Protein AF-A0A955WT58-F1 (afdb_monomer_lite)

pLDDT: mean 81.26, std 13.12, range [40.47, 97.0]

Secondary structure (DSSP, 8-state):
--HHHHHHHHHHHHHHHHHHHHH-PPP------PPPHHHHHHHHHHH--S-HHHHHHHHHHHHHT-GGGHHHHHHHHHHHHH-TTT--HHHHHHHHHHHHHTGGGGHHHHHHHHTTS-TTSHHHHHHHHHHHHTHHHHHHHHHHHHHH-GGGGGGHHHHHHH-SSHHHHHHHHHHTS-HHHHHHHHHHHHHHHTT-HHHHHHHHHTT--

Foldseek 3Di:
DDPVVVVVVVVVVVVVVVVVVVPDDDPPDPDPPDDPLVVLLVVLLVPQQLDPVVNVVSLVVNVVSALVCLLVLLVSLLVLQVDPPDHDVSSNVVSLVSLLVNALSSLVSLLVVQLVDDCPRPSLVSSLVSLLSSALVSLLSNLLVCLVRVSCLVCVVSSCVSHPDSLVSNLSSLLPDDPVSSVSSCVSCVVVVVVPVVSVVSVVVVPDD

Sequence (209 aa):
MDALGLLTGALLALVVALLIVRERPPPADDEPAQPARGDRLEVILAHISGDAVRDRPLLNRALALGPTVVPSVIEALTEALRDPDGAPPERVARLEELIADFGLAAVGPVCDQLSRLRPTVPLCASLSRVIRRLGQPGVQASFARAIAQPALAPFLPRLQAAARDPGAALTGALAQRPTVARRIALDTMAGLLADHPEVIDDLWLAWDP

Structure (mmCIF, N/CA/C/O backbone):
data_AF-A0A955WT58-F1
#
_entry.id   AF-A0A955WT58-F1
#
loop_
_atom_site.group_PDB
_atom_site.id
_atom_site.type_symbol
_atom_site.label_atom_id
_atom_site.label_alt_id
_atom_site.label_comp_id
_atom_site.label_asym_id
_atom_site.label_entity_id
_atom_site.label_seq_id
_atom_site.pdbx_PDB_ins_code
_atom_site.Cartn_x
_atom_site.Cartn_y
_atom_site.Cartn_z
_atom_site.occupancy
_atom_site.B_iso_or_equiv
_atom_site.auth_seq_id
_atom_site.auth_comp_id
_atom_site.auth_asym_id
_atom_site.auth_atom_id
_atom_site.pdbx_PDB_model_num
ATOM 1 N N . MET A 1 1 ? 1.248 -65.216 18.528 1.00 53.75 1 MET A N 1
ATOM 2 C CA . MET A 1 1 ? 0.276 -64.109 18.676 1.00 53.75 1 MET A CA 1
ATOM 3 C C . MET A 1 1 ? 1.078 -62.851 18.484 1.00 53.75 1 MET A C 1
ATOM 5 O O . MET A 1 1 ? 1.803 -62.438 19.381 1.00 53.75 1 MET A O 1
ATOM 9 N N . ASP A 1 2 ? 1.063 -62.361 17.255 1.00 58.75 2 ASP A N 1
ATOM 10 C CA . ASP A 1 2 ? 2.160 -61.553 16.745 1.00 58.75 2 ASP A CA 1
ATOM 11 C C . ASP A 1 2 ? 1.902 -60.088 17.073 1.00 58.75 2 ASP A C 1
ATOM 13 O O . ASP A 1 2 ? 0.842 -59.544 16.758 1.00 58.75 2 ASP A O 1
ATOM 17 N N . ALA A 1 3 ? 2.872 -59.450 17.729 1.00 58.59 3 ALA A N 1
ATOM 18 C CA . ALA A 1 3 ? 2.792 -58.066 18.204 1.00 58.59 3 ALA A CA 1
ATOM 19 C C . ALA A 1 3 ? 2.417 -57.059 17.095 1.00 58.59 3 ALA A C 1
ATOM 21 O O . ALA A 1 3 ? 1.846 -56.006 17.370 1.00 58.59 3 ALA A O 1
ATOM 22 N N . LEU A 1 4 ? 2.664 -57.420 15.833 1.00 62.94 4 LEU A N 1
ATOM 23 C CA . LEU A 1 4 ? 2.274 -56.668 14.641 1.00 62.94 4 LEU A CA 1
ATOM 24 C C . LEU A 1 4 ? 0.752 -56.572 14.435 1.00 62.94 4 LEU A C 1
ATOM 26 O O . LEU A 1 4 ? 0.277 -55.537 13.969 1.00 62.94 4 LEU A O 1
ATOM 30 N N . GLY A 1 5 ? -0.017 -57.598 14.821 1.00 65.56 5 GLY A N 1
ATOM 31 C CA . GLY A 1 5 ? -1.481 -57.609 14.701 1.00 65.56 5 GLY A CA 1
ATOM 32 C C . GLY A 1 5 ? -2.182 -56.718 15.731 1.00 65.56 5 GLY A C 1
ATOM 33 O O . GLY A 1 5 ? -3.197 -56.090 15.436 1.00 65.56 5 GLY A O 1
ATOM 34 N N . LEU A 1 6 ? -1.606 -56.596 16.932 1.00 66.94 6 LEU A N 1
ATOM 35 C CA . LEU A 1 6 ? -2.117 -55.696 17.975 1.00 66.94 6 LEU A CA 1
ATOM 36 C C . LEU A 1 6 ? -1.884 -54.224 17.618 1.00 66.94 6 LEU A C 1
ATOM 38 O O . LEU A 1 6 ? -2.752 -53.383 17.847 1.00 66.94 6 LEU A O 1
ATOM 42 N N . LEU A 1 7 ? -0.736 -53.920 17.009 1.00 69.56 7 LEU A N 1
ATOM 43 C CA . LEU A 1 7 ? -0.365 -52.558 16.626 1.00 69.56 7 LEU A CA 1
ATOM 44 C C . LEU A 1 7 ? -1.229 -52.037 15.469 1.00 69.56 7 LEU A C 1
ATOM 46 O O . LEU A 1 7 ? -1.675 -50.893 15.501 1.00 69.56 7 LEU A O 1
ATOM 50 N N . THR A 1 8 ? -1.540 -52.893 14.492 1.00 71.12 8 THR A N 1
ATOM 51 C CA . THR A 1 8 ? -2.457 -52.549 13.391 1.00 71.12 8 THR A CA 1
ATOM 52 C C . THR A 1 8 ? -3.899 -52.385 13.867 1.00 71.12 8 THR A C 1
ATOM 54 O O . THR A 1 8 ? -4.565 -51.439 13.448 1.00 71.12 8 THR A O 1
ATOM 57 N N . GLY A 1 9 ? -4.366 -53.227 14.796 1.00 75.19 9 GLY A N 1
ATOM 58 C CA . GLY A 1 9 ? -5.689 -53.074 15.410 1.00 75.19 9 GLY A CA 1
ATOM 59 C C . GLY A 1 9 ? -5.843 -51.763 16.190 1.00 75.19 9 GLY A C 1
ATOM 60 O O . GLY A 1 9 ? -6.848 -51.068 16.039 1.00 75.19 9 GLY A O 1
ATOM 61 N N . ALA A 1 10 ? -4.827 -51.378 16.968 1.00 73.38 10 ALA A N 1
ATOM 62 C CA . ALA A 1 10 ? -4.835 -50.131 17.733 1.00 73.38 10 ALA A CA 1
ATOM 63 C C . ALA A 1 10 ? -4.825 -48.885 16.831 1.00 73.38 10 ALA A C 1
ATOM 65 O O . ALA A 1 10 ? -5.534 -47.916 17.104 1.00 73.38 10 ALA A O 1
ATOM 66 N N . LEU A 1 11 ? -4.067 -48.921 15.730 1.00 75.25 11 LEU A N 1
ATOM 67 C CA . LEU A 1 11 ? -4.003 -47.809 14.779 1.00 75.25 11 LEU A CA 1
ATOM 68 C C . LEU A 1 11 ? -5.326 -47.635 14.025 1.00 75.25 11 LEU A C 1
ATOM 70 O O . LEU A 1 11 ? -5.792 -46.511 13.854 1.00 75.25 11 LEU A O 1
ATOM 74 N N . LEU A 1 12 ? -5.969 -48.741 13.637 1.00 79.50 12 LEU A N 1
ATOM 75 C CA . LEU A 1 12 ? -7.281 -48.703 12.995 1.00 79.50 12 LEU A CA 1
ATOM 76 C C . LEU A 1 12 ? -8.351 -48.155 13.952 1.00 79.50 12 LEU A C 1
ATOM 78 O O . LEU A 1 12 ? -9.142 -47.300 13.561 1.00 79.50 12 LEU A O 1
ATOM 82 N N . ALA A 1 13 ? -8.336 -48.583 15.218 1.00 75.62 13 ALA A N 1
ATOM 83 C CA . ALA A 1 13 ? -9.245 -48.070 16.241 1.00 75.62 13 ALA A CA 1
ATOM 84 C C . ALA A 1 13 ? -9.053 -46.562 16.485 1.00 75.62 13 ALA A C 1
ATOM 86 O O . ALA A 1 13 ? -10.036 -45.837 16.630 1.00 75.62 13 ALA A O 1
ATOM 87 N N . LEU A 1 14 ? -7.808 -46.074 16.462 1.00 78.31 14 LEU A N 1
ATOM 88 C CA . LEU A 1 14 ? -7.496 -44.648 16.589 1.00 78.31 14 LEU A CA 1
ATOM 89 C C . LEU A 1 14 ? -8.015 -43.839 15.392 1.00 78.31 14 LEU A C 1
ATOM 91 O O . LEU A 1 14 ? -8.598 -42.773 15.577 1.00 78.31 14 LEU A O 1
ATOM 95 N N . VAL A 1 15 ? -7.839 -44.347 14.168 1.00 79.25 15 VAL A N 1
ATOM 96 C CA . VAL A 1 15 ? -8.332 -43.688 12.947 1.00 79.25 15 VAL A CA 1
ATOM 97 C C . VAL A 1 15 ? -9.859 -43.639 12.937 1.00 79.25 15 VAL A C 1
ATOM 99 O O . VAL A 1 15 ? -10.432 -42.592 12.646 1.00 79.25 15 VAL A O 1
ATOM 102 N N . VAL A 1 16 ? -10.526 -44.729 13.323 1.00 77.00 16 VAL A N 1
ATOM 103 C CA . VAL A 1 16 ? -11.991 -44.765 13.444 1.00 77.00 16 VAL A CA 1
ATOM 104 C C . VAL A 1 16 ? -12.473 -43.810 14.540 1.00 77.00 16 VAL A C 1
ATOM 106 O O . VAL A 1 16 ? -13.416 -43.058 14.313 1.00 77.00 16 VAL A O 1
ATOM 109 N N . ALA A 1 17 ? -11.795 -43.749 15.689 1.00 70.31 17 ALA A N 1
ATOM 110 C CA . ALA A 1 17 ? -12.118 -42.790 16.745 1.00 70.31 17 ALA A CA 1
ATOM 111 C C . ALA A 1 17 ? -11.955 -4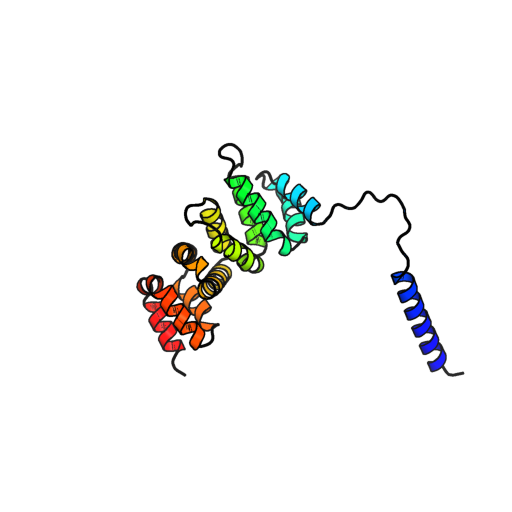1.331 16.277 1.00 70.31 17 ALA A C 1
ATOM 113 O O . ALA A 1 17 ? -12.814 -40.498 16.560 1.00 70.31 17 ALA A O 1
ATOM 114 N N . LEU A 1 18 ? -10.904 -41.021 15.511 1.00 70.06 18 LEU A N 1
ATOM 115 C CA . LEU A 1 18 ? -10.676 -39.688 14.941 1.00 70.06 18 LEU A CA 1
ATOM 116 C C . LEU A 1 18 ? -11.726 -39.309 13.889 1.00 70.06 18 LEU A C 1
ATOM 118 O O . LEU A 1 18 ? -12.123 -38.146 13.822 1.00 70.06 18 LEU A O 1
ATOM 122 N N . LEU A 1 19 ? -12.205 -40.273 13.099 1.00 69.88 19 LEU A N 1
ATOM 123 C CA . LEU A 1 19 ? -13.290 -40.051 12.139 1.00 69.88 19 LEU A CA 1
ATOM 124 C C . LEU A 1 19 ? -14.632 -39.812 12.845 1.00 69.88 19 LEU A C 1
ATOM 126 O O . LEU A 1 19 ? -15.343 -38.879 12.484 1.00 69.88 19 LEU A O 1
ATOM 130 N N . ILE A 1 20 ? -14.929 -40.559 13.913 1.00 65.69 20 ILE A N 1
ATOM 131 C CA . ILE A 1 20 ? -16.140 -40.358 14.729 1.00 65.69 20 ILE A CA 1
ATOM 132 C C . ILE A 1 20 ? -16.114 -38.998 15.447 1.00 65.69 20 ILE A C 1
ATOM 134 O O . ILE A 1 20 ? -17.142 -38.333 15.552 1.00 65.69 20 ILE A O 1
ATOM 138 N N . VAL A 1 21 ? -14.944 -38.543 15.912 1.00 62.69 21 VAL A N 1
ATOM 139 C CA . VAL A 1 21 ? -14.785 -37.194 16.487 1.00 62.69 21 VAL A CA 1
ATOM 140 C C . VAL A 1 21 ? -14.984 -36.107 15.427 1.00 62.69 21 VAL A C 1
ATOM 142 O O . VAL A 1 21 ? -15.500 -35.041 15.750 1.00 62.69 21 VAL A O 1
ATOM 145 N N . ARG A 1 22 ? -14.629 -36.369 14.163 1.00 61.94 22 ARG A N 1
ATOM 146 C CA . ARG A 1 22 ? -14.828 -35.422 13.058 1.00 61.94 22 ARG A CA 1
ATOM 147 C C . ARG A 1 22 ? -16.280 -35.284 12.605 1.00 61.94 22 ARG A C 1
ATOM 149 O O . ARG A 1 22 ? -16.637 -34.217 12.118 1.00 61.94 22 ARG A O 1
ATOM 156 N N . GLU A 1 23 ? -17.087 -36.331 12.755 1.00 50.56 23 GLU A N 1
ATOM 157 C CA . GLU A 1 23 ? -18.499 -36.327 12.347 1.00 50.56 23 GLU A CA 1
ATOM 158 C C . GLU A 1 23 ? -19.479 -36.006 13.476 1.00 50.56 23 GLU A C 1
ATOM 160 O O . GLU A 1 23 ? -20.678 -35.912 13.226 1.00 50.56 23 GLU A O 1
ATOM 165 N N . ARG A 1 24 ? -19.014 -35.801 14.716 1.00 40.47 24 ARG A N 1
ATOM 166 C CA . ARG A 1 24 ? -19.900 -35.325 15.781 1.00 40.47 24 ARG A CA 1
ATOM 167 C C . ARG A 1 24 ? -20.258 -33.855 15.526 1.00 40.47 24 ARG A C 1
ATOM 169 O O . ARG A 1 24 ? -19.372 -33.008 15.657 1.00 40.47 24 ARG A O 1
ATOM 176 N N . PRO A 1 25 ? -21.524 -33.514 15.211 1.00 54.34 25 PRO A N 1
ATOM 177 C CA . PRO A 1 25 ? -21.955 -32.129 15.310 1.00 54.34 25 PRO A CA 1
ATOM 178 C C . PRO A 1 25 ? -21.779 -31.691 16.773 1.00 54.34 25 PRO A C 1
ATOM 180 O O . PRO A 1 25 ? -22.025 -32.497 17.681 1.00 54.34 25 PRO A O 1
ATOM 183 N N . PRO A 1 26 ? -21.294 -30.464 17.021 1.00 56.00 26 PRO A N 1
ATOM 184 C CA . PRO A 1 26 ? -21.069 -29.989 18.378 1.00 56.00 26 PRO A CA 1
ATOM 185 C C . PRO A 1 26 ? -22.381 -30.047 19.177 1.00 56.00 26 PRO A C 1
ATOM 187 O O . PRO A 1 26 ? -23.452 -29.846 18.593 1.00 56.00 26 PRO A O 1
ATOM 190 N N . PRO A 1 27 ? -22.325 -30.350 20.488 1.00 50.22 27 PRO A N 1
ATOM 191 C CA . PRO A 1 27 ? -23.501 -30.246 21.338 1.00 50.22 27 PRO A CA 1
ATOM 192 C C . PRO A 1 27 ? -24.049 -28.821 21.232 1.00 50.22 27 PRO A C 1
ATOM 194 O O . PRO A 1 27 ? -23.296 -27.851 21.307 1.00 50.22 27 PRO A O 1
ATOM 197 N N . ALA A 1 28 ? -25.353 -28.724 20.982 1.00 58.66 28 ALA A N 1
ATOM 198 C CA . ALA A 1 28 ? -26.088 -27.471 20.972 1.00 58.66 28 ALA A CA 1
ATOM 199 C C . ALA A 1 28 ? -26.211 -26.967 22.413 1.00 58.66 28 ALA A C 1
ATOM 201 O O . ALA A 1 28 ? -27.244 -27.145 23.049 1.00 58.66 28 ALA A O 1
ATOM 202 N N . ASP A 1 29 ? -25.128 -26.393 22.918 1.00 49.72 29 ASP A N 1
ATOM 203 C CA . ASP A 1 29 ? -25.146 -25.521 24.079 1.00 49.72 29 ASP A CA 1
ATOM 204 C C . ASP A 1 29 ? -25.016 -24.085 23.569 1.00 49.72 29 ASP A C 1
ATOM 206 O O . ASP A 1 29 ? -24.244 -23.813 22.647 1.00 49.72 29 ASP A O 1
ATOM 210 N N . ASP A 1 30 ? -25.820 -23.195 24.147 1.00 54.78 30 ASP A N 1
ATOM 211 C CA . ASP A 1 30 ? -25.952 -21.767 23.859 1.00 54.78 30 ASP A CA 1
ATOM 212 C C . ASP A 1 30 ? -24.626 -20.991 24.022 1.00 54.78 30 ASP A C 1
ATOM 214 O O . ASP A 1 30 ? -24.456 -20.168 24.924 1.00 54.78 30 ASP A O 1
ATOM 218 N N . GLU A 1 31 ? -23.653 -21.233 23.147 1.00 46.47 31 GLU A N 1
ATOM 219 C CA . GLU A 1 31 ? -22.497 -20.364 22.975 1.00 46.47 31 GLU A CA 1
ATOM 220 C C . GLU A 1 31 ? -22.981 -19.159 22.150 1.00 46.47 31 GLU A C 1
ATOM 222 O O . GLU A 1 31 ? -23.442 -19.347 21.017 1.00 46.47 31 GLU A O 1
ATOM 227 N N . PRO A 1 32 ? -22.950 -17.919 22.683 1.00 47.19 32 PRO A N 1
ATOM 228 C CA . PRO A 1 32 ? -23.356 -16.756 21.907 1.00 47.19 32 PRO A CA 1
ATOM 229 C C . PRO A 1 32 ? -22.526 -16.744 20.629 1.00 47.19 32 PRO A C 1
ATOM 231 O O . PRO A 1 32 ? -21.296 -16.779 20.703 1.00 47.19 32 PRO A O 1
ATOM 234 N N . ALA A 1 33 ? -23.215 -16.756 19.481 1.00 50.94 33 ALA A N 1
ATOM 235 C CA . ALA A 1 33 ? -22.621 -16.873 18.158 1.00 50.94 33 ALA A CA 1
ATOM 236 C C . ALA A 1 33 ? -21.354 -16.022 18.088 1.00 50.94 33 ALA A C 1
ATOM 238 O O . ALA A 1 33 ? -21.407 -14.792 18.133 1.00 50.94 33 ALA A O 1
ATOM 239 N N . GLN A 1 34 ? -20.202 -16.694 18.063 1.00 50.09 34 GLN A N 1
ATOM 240 C CA . GLN A 1 34 ? -18.924 -16.018 17.995 1.00 50.09 34 GLN A CA 1
ATOM 241 C C . GLN A 1 34 ? -18.952 -15.125 16.746 1.00 50.09 34 GLN A C 1
ATOM 243 O O . GLN A 1 34 ? -19.101 -15.662 15.647 1.00 50.09 34 GLN A O 1
ATOM 248 N N . PRO A 1 35 ? -18.825 -13.790 16.887 1.00 56.81 35 PRO A N 1
ATOM 249 C CA . PRO A 1 35 ? -18.981 -12.878 15.762 1.00 56.81 35 PRO A CA 1
ATOM 250 C C . PRO A 1 35 ? -17.995 -13.261 14.668 1.00 56.81 35 PRO A C 1
ATOM 252 O O . PRO A 1 35 ? -16.855 -13.653 14.977 1.00 56.81 35 PRO A O 1
ATOM 255 N N . ALA A 1 36 ? -18.441 -13.179 13.414 1.00 67.69 36 ALA A N 1
ATOM 256 C CA . ALA A 1 36 ? -17.622 -13.550 12.277 1.00 67.69 36 ALA A CA 1
ATOM 257 C C . ALA A 1 36 ? -16.322 -12.732 12.294 1.00 67.69 36 ALA A C 1
ATOM 259 O O . ALA A 1 36 ? -16.233 -11.644 12.868 1.00 67.69 36 ALA A O 1
ATOM 260 N N . ARG A 1 37 ? -15.263 -13.260 11.672 1.00 67.56 37 ARG A N 1
ATOM 261 C CA . ARG A 1 37 ? -13.946 -12.597 11.648 1.00 67.56 37 ARG A CA 1
ATOM 262 C C . ARG A 1 37 ? -14.020 -11.150 11.124 1.00 67.56 37 ARG A C 1
ATOM 264 O O . ARG A 1 37 ? -13.225 -10.330 11.573 1.00 67.56 37 ARG A O 1
ATOM 271 N N . GLY A 1 38 ? -14.969 -10.861 10.224 1.00 67.94 38 GLY A N 1
ATOM 272 C CA . GLY A 1 38 ? -15.288 -9.515 9.729 1.00 67.94 38 GLY A CA 1
ATOM 273 C C . GLY A 1 38 ? -15.851 -8.607 10.823 1.00 67.94 38 GLY A C 1
ATOM 274 O O . GLY A 1 38 ? -15.232 -7.597 11.143 1.00 67.94 38 GLY A O 1
ATOM 275 N N . ASP A 1 39 ? -16.921 -9.034 11.492 1.00 78.38 39 ASP A N 1
ATOM 276 C CA . ASP A 1 39 ? -17.571 -8.292 12.583 1.00 78.38 39 ASP A CA 1
ATOM 277 C C . ASP A 1 39 ? -16.588 -7.937 13.714 1.00 78.38 39 ASP A C 1
ATOM 279 O O . ASP A 1 39 ? -16.609 -6.839 14.270 1.00 78.38 39 ASP A O 1
ATOM 283 N N . ARG A 1 40 ? -15.660 -8.848 14.043 1.00 83.00 40 ARG A N 1
ATOM 284 C CA . ARG A 1 40 ? -14.615 -8.588 15.051 1.00 83.00 40 ARG A CA 1
ATOM 285 C C . ARG A 1 40 ? -13.660 -7.478 14.625 1.00 83.00 40 ARG A C 1
ATOM 287 O O . ARG A 1 40 ? -13.260 -6.670 15.460 1.00 83.00 40 ARG A O 1
ATOM 294 N N . LEU A 1 41 ? -13.258 -7.466 13.357 1.00 90.38 41 LEU A N 1
ATOM 295 C CA . LEU A 1 41 ? -12.350 -6.456 12.827 1.00 90.38 41 LEU A CA 1
ATOM 296 C C . LEU A 1 41 ? -13.028 -5.088 12.774 1.00 90.38 41 LEU A C 1
ATOM 298 O O . LEU A 1 41 ? -12.421 -4.112 13.200 1.00 90.38 41 LEU A O 1
ATOM 302 N N . GLU A 1 42 ? -14.272 -5.017 12.306 1.00 87.62 42 GLU A N 1
ATOM 303 C CA . GLU A 1 42 ? -15.032 -3.764 12.260 1.00 87.62 42 GLU A CA 1
ATOM 304 C C . GLU A 1 42 ? -15.141 -3.129 13.647 1.00 87.62 42 GLU A C 1
ATOM 306 O O . GLU A 1 42 ? -14.830 -1.949 13.815 1.00 87.62 42 GLU A O 1
ATOM 311 N N . VAL A 1 43 ? -15.463 -3.931 14.670 1.00 87.88 43 VAL A N 1
ATOM 312 C CA . VAL A 1 43 ? -15.477 -3.467 16.062 1.00 87.88 43 VAL A CA 1
ATOM 313 C C . VAL A 1 43 ? -14.097 -2.963 16.485 1.00 87.88 43 VAL A C 1
ATOM 315 O O . VAL A 1 43 ? -14.005 -1.893 17.082 1.00 87.88 43 VAL A O 1
ATOM 318 N N . ILE A 1 44 ? -13.011 -3.676 16.169 1.00 90.62 44 ILE A N 1
ATOM 319 C CA . ILE A 1 44 ? -11.648 -3.229 16.503 1.00 90.62 44 ILE A CA 1
ATOM 320 C C . ILE A 1 44 ? -11.340 -1.873 15.851 1.00 90.62 44 ILE A C 1
ATOM 322 O O . ILE A 1 44 ? -10.901 -0.954 16.542 1.00 90.62 44 ILE A O 1
ATOM 326 N N . LEU A 1 45 ? -11.593 -1.727 14.548 1.00 90.50 45 LEU A N 1
ATOM 327 C CA . LEU A 1 45 ? -11.275 -0.520 13.777 1.00 90.50 45 LEU A CA 1
ATOM 328 C C . LEU A 1 45 ? -12.135 0.687 14.175 1.00 90.50 45 LEU A C 1
ATOM 330 O O . LEU A 1 45 ? -11.652 1.822 14.150 1.00 90.50 45 LEU A O 1
ATOM 334 N N . ALA A 1 46 ? -13.382 0.455 14.587 1.00 88.06 46 ALA A N 1
ATOM 335 C CA . ALA A 1 46 ? -14.258 1.496 15.116 1.00 88.06 46 ALA A CA 1
ATOM 336 C C . ALA A 1 46 ? -13.734 2.099 16.432 1.00 88.06 46 ALA A C 1
ATOM 338 O O . ALA A 1 46 ? -13.995 3.265 16.716 1.00 88.06 46 ALA A O 1
ATOM 339 N N . HIS A 1 47 ? -12.974 1.328 17.218 1.00 89.62 47 HIS A N 1
ATOM 340 C CA . HIS A 1 47 ? -12.451 1.763 18.517 1.00 89.62 47 HIS A CA 1
ATOM 341 C C . HIS A 1 47 ? -11.049 2.379 18.462 1.00 89.62 47 HIS A C 1
ATOM 343 O O . HIS A 1 47 ? -10.607 2.914 19.478 1.00 89.62 47 HIS A O 1
ATOM 349 N N . ILE A 1 48 ? -10.357 2.325 17.316 1.00 88.75 48 ILE A N 1
ATOM 350 C CA . ILE A 1 48 ? -9.073 3.015 17.136 1.00 88.75 48 ILE A CA 1
ATOM 351 C C . ILE A 1 48 ? -9.340 4.519 17.141 1.00 88.75 48 ILE A C 1
ATOM 353 O O . ILE A 1 48 ? -9.931 5.054 16.197 1.00 88.75 48 ILE A O 1
ATOM 357 N N . SER A 1 49 ? -8.906 5.194 18.205 1.00 84.88 49 SER A N 1
ATOM 358 C CA . SER A 1 49 ? -9.187 6.616 18.421 1.00 84.88 49 SER A CA 1
ATOM 359 C C . SER A 1 49 ? -8.017 7.537 18.072 1.00 84.88 49 SER A C 1
ATOM 361 O O . SER A 1 49 ? -8.205 8.747 18.026 1.00 84.88 49 SER A O 1
ATOM 363 N N . GLY A 1 50 ? -6.821 6.991 17.834 1.00 82.88 50 GLY A N 1
ATOM 364 C CA . GLY A 1 50 ? -5.573 7.738 17.657 1.00 82.88 50 GLY A CA 1
ATOM 365 C C . GLY A 1 50 ? -4.678 7.764 18.905 1.00 82.88 50 GLY A C 1
ATOM 366 O O . GLY A 1 50 ? -3.512 8.157 18.822 1.00 82.88 50 GLY A O 1
ATOM 367 N N . ASP A 1 51 ? -5.179 7.309 20.058 1.00 87.81 51 ASP A N 1
ATOM 368 C CA . ASP A 1 51 ? -4.430 7.303 21.317 1.00 87.81 51 ASP A CA 1
ATOM 369 C C . ASP A 1 51 ? -3.473 6.105 21.351 1.00 87.81 51 ASP A C 1
ATOM 371 O O . ASP A 1 51 ? -3.885 4.948 21.367 1.00 87.81 51 ASP A O 1
ATOM 375 N N . ALA A 1 52 ? -2.171 6.390 21.402 1.00 81.81 52 ALA A N 1
ATOM 376 C CA . ALA A 1 52 ? -1.110 5.385 21.365 1.00 81.81 52 ALA A CA 1
ATOM 377 C C . ALA A 1 52 ? -1.246 4.294 22.435 1.00 81.81 52 ALA A C 1
ATOM 379 O O . ALA A 1 52 ? -0.971 3.120 22.177 1.00 81.81 52 ALA A O 1
ATOM 380 N N . VAL A 1 53 ? -1.605 4.695 23.653 1.00 83.69 53 VAL A N 1
ATOM 381 C CA . VAL A 1 53 ? -1.640 3.810 24.817 1.00 83.69 53 VAL A CA 1
ATOM 382 C C . VAL A 1 53 ? -2.898 2.957 24.755 1.00 83.69 53 VAL A C 1
ATOM 384 O O . VAL A 1 53 ? -2.832 1.744 24.964 1.00 83.69 53 VAL A O 1
ATOM 387 N N . ARG A 1 54 ? -4.029 3.578 24.411 1.00 89.50 54 ARG A N 1
ATOM 388 C CA . ARG A 1 54 ? -5.323 2.900 24.309 1.00 89.50 54 ARG A CA 1
ATOM 389 C C . ARG A 1 54 ? -5.414 1.966 23.103 1.00 89.50 54 ARG A C 1
ATOM 391 O O . ARG A 1 54 ? -5.972 0.876 23.227 1.00 89.50 54 ARG A O 1
ATOM 398 N N . ASP A 1 55 ? -4.860 2.365 21.962 1.00 91.19 55 ASP A N 1
ATOM 399 C CA . ASP A 1 55 ? -5.026 1.646 20.696 1.00 91.19 55 ASP A CA 1
ATOM 400 C C . ASP A 1 55 ? -4.092 0.439 20.579 1.00 91.19 55 ASP A C 1
ATOM 402 O O . ASP A 1 55 ? -4.409 -0.519 19.880 1.00 91.19 55 ASP A O 1
ATOM 406 N N . ARG A 1 56 ? -2.960 0.419 21.292 1.00 90.19 56 ARG A N 1
ATOM 407 C CA . ARG A 1 56 ? -1.974 -0.672 21.218 1.00 90.19 56 ARG A CA 1
ATOM 408 C C . ARG A 1 56 ? -2.565 -2.091 21.331 1.00 90.19 56 ARG A C 1
ATOM 410 O O . ARG A 1 56 ? -2.238 -2.926 20.485 1.00 90.19 56 ARG A O 1
ATOM 417 N N . PRO A 1 57 ? -3.430 -2.422 22.312 1.00 91.56 57 PRO A N 1
ATOM 418 C CA . PRO A 1 57 ? -4.066 -3.739 22.361 1.00 91.56 57 PRO A CA 1
ATOM 419 C C . PRO A 1 57 ? -4.998 -4.013 21.169 1.00 91.56 57 PRO A C 1
ATOM 421 O O . PRO A 1 57 ? -5.108 -5.164 20.747 1.00 91.56 57 PRO A O 1
ATOM 424 N N . LEU A 1 58 ? -5.654 -2.991 20.614 1.00 91.50 58 LEU A N 1
ATOM 425 C CA . LEU A 1 58 ? -6.520 -3.115 19.437 1.00 91.50 58 LEU A CA 1
ATOM 426 C C . LEU A 1 58 ? -5.699 -3.399 18.175 1.00 91.50 58 LEU A C 1
ATOM 428 O O . LEU A 1 58 ? -6.032 -4.318 17.428 1.00 91.50 58 LEU A O 1
ATOM 432 N N . LEU A 1 59 ? -4.586 -2.687 17.994 1.00 91.38 59 LEU A N 1
ATOM 433 C CA . LEU A 1 59 ? -3.650 -2.906 16.890 1.00 91.38 59 LEU A CA 1
ATOM 434 C C . LEU A 1 59 ? -3.081 -4.326 16.923 1.00 91.38 59 LEU A C 1
ATOM 436 O O . LEU A 1 59 ? -3.144 -5.033 15.923 1.00 91.38 59 LEU A O 1
ATOM 440 N N . ASN A 1 60 ? -2.635 -4.801 18.089 1.00 91.44 60 ASN A N 1
ATOM 441 C CA . ASN A 1 60 ? -2.145 -6.175 18.240 1.00 91.44 60 ASN A CA 1
ATOM 442 C C . ASN A 1 60 ? -3.208 -7.221 17.870 1.00 91.44 60 ASN A C 1
ATOM 444 O O . ASN A 1 60 ? -2.889 -8.239 17.255 1.00 91.44 60 ASN A O 1
ATOM 448 N N . ARG A 1 61 ? -4.479 -6.980 18.223 1.00 91.88 61 ARG A N 1
ATOM 449 C CA . ARG A 1 61 ? -5.588 -7.863 17.832 1.00 91.88 61 ARG A CA 1
ATOM 450 C C . ARG A 1 61 ? -5.816 -7.838 16.326 1.00 91.88 61 ARG A C 1
ATOM 452 O O . ARG A 1 61 ? -5.967 -8.904 15.744 1.00 91.88 61 ARG A O 1
ATOM 459 N N . ALA A 1 62 ? -5.804 -6.663 15.696 1.00 91.31 62 ALA A N 1
ATOM 460 C CA . ALA A 1 62 ? -5.929 -6.545 14.245 1.00 91.31 62 ALA A CA 1
ATOM 461 C C . ALA A 1 62 ? -4.775 -7.255 13.515 1.00 91.31 62 ALA A C 1
ATOM 463 O O . ALA A 1 62 ? -5.019 -8.015 12.582 1.00 91.31 62 ALA A O 1
ATOM 464 N N . LEU A 1 63 ? -3.536 -7.093 13.986 1.00 91.94 63 LEU A N 1
ATOM 465 C CA . LEU A 1 63 ? -2.363 -7.784 13.440 1.00 91.94 63 LEU A CA 1
ATOM 466 C C . LEU A 1 63 ? -2.468 -9.307 13.579 1.00 91.94 63 LEU A C 1
ATOM 468 O O . LEU A 1 63 ? -2.133 -10.035 12.646 1.00 91.94 63 LEU A O 1
ATOM 472 N N . ALA A 1 64 ? -3.003 -9.804 14.699 1.00 93.38 64 ALA A N 1
ATOM 473 C CA . ALA A 1 64 ? -3.242 -11.233 14.904 1.00 93.38 64 ALA A CA 1
ATOM 474 C C . ALA A 1 64 ? -4.288 -11.820 13.935 1.00 93.38 64 ALA A C 1
ATOM 476 O O . ALA A 1 64 ? -4.284 -13.025 13.678 1.00 93.38 64 ALA A O 1
ATOM 477 N N . LEU A 1 65 ? -5.158 -10.985 13.353 1.00 91.62 65 LEU A N 1
ATOM 478 C CA . LEU A 1 65 ? -6.067 -11.399 12.283 1.00 91.62 65 LEU A CA 1
ATOM 479 C C . LEU A 1 65 ? -5.363 -11.525 10.922 1.00 91.62 65 LEU A C 1
ATOM 481 O O . LEU A 1 65 ? -5.986 -12.017 9.984 1.00 91.62 65 LEU A O 1
ATOM 485 N N . GLY A 1 66 ? -4.085 -11.165 10.801 1.00 91.38 66 GLY A N 1
ATOM 486 C CA . GLY A 1 66 ? -3.273 -11.384 9.605 1.00 91.38 66 GLY A CA 1
ATOM 487 C C . GLY A 1 66 ? -3.593 -10.450 8.427 1.00 91.38 66 GLY A C 1
ATOM 488 O O . GLY A 1 66 ? -4.560 -9.695 8.461 1.00 91.38 66 GLY A O 1
ATOM 489 N N . PRO A 1 67 ? -2.800 -10.506 7.342 1.00 92.00 67 PRO A N 1
ATOM 490 C CA . PRO A 1 67 ? -2.814 -9.500 6.270 1.00 92.00 67 PRO A CA 1
ATOM 491 C C . PRO A 1 67 ? -4.087 -9.493 5.415 1.00 92.00 67 PRO A C 1
ATOM 493 O O . PRO A 1 67 ? -4.317 -8.554 4.657 1.00 92.00 67 PRO A O 1
ATOM 496 N N . THR A 1 68 ? -4.952 -10.502 5.545 1.00 92.44 68 THR A N 1
ATOM 497 C CA . THR A 1 68 ? -6.253 -10.541 4.860 1.00 92.44 68 THR A CA 1
ATOM 498 C C . THR A 1 68 ? -7.175 -9.394 5.272 1.00 92.44 68 THR A C 1
ATOM 500 O O . THR A 1 68 ? -8.147 -9.130 4.577 1.00 92.44 68 THR A O 1
ATOM 503 N N . VAL A 1 69 ? -6.883 -8.719 6.389 1.00 93.81 69 VAL A N 1
ATOM 504 C CA . VAL A 1 69 ? -7.669 -7.587 6.898 1.00 93.81 69 VAL A CA 1
ATOM 505 C C . VAL A 1 69 ? -7.298 -6.242 6.277 1.00 93.81 69 VAL A C 1
ATOM 507 O O . VAL A 1 69 ? -8.050 -5.286 6.436 1.00 93.81 69 VAL A O 1
ATOM 510 N N . VAL A 1 70 ? -6.169 -6.147 5.562 1.00 94.81 70 VAL A N 1
ATOM 511 C CA . VAL A 1 70 ? -5.680 -4.882 4.982 1.00 94.81 70 VAL A CA 1
ATOM 512 C C . VAL A 1 70 ? -6.749 -4.143 4.159 1.00 94.81 70 VAL A C 1
ATOM 514 O O . VAL A 1 70 ? -6.874 -2.934 4.358 1.00 94.81 70 VAL A O 1
ATOM 517 N N . PRO A 1 71 ? -7.558 -4.798 3.294 1.00 95.38 71 PRO A N 1
ATOM 518 C CA . PRO A 1 71 ? -8.629 -4.112 2.566 1.00 95.38 71 PRO A CA 1
ATOM 519 C C . PRO A 1 71 ? -9.625 -3.389 3.484 1.00 95.38 71 PRO A C 1
ATOM 521 O O . PRO A 1 71 ? -9.926 -2.222 3.256 1.00 95.38 71 PRO A O 1
ATOM 524 N N . SER A 1 72 ? -10.057 -4.024 4.573 1.00 94.69 72 SER A N 1
ATOM 525 C CA . SER A 1 72 ? -10.981 -3.420 5.539 1.00 94.69 72 SER A CA 1
ATOM 526 C C . SER A 1 72 ? -10.333 -2.287 6.347 1.00 94.69 72 SER A C 1
ATOM 528 O O . SER A 1 72 ? -10.991 -1.305 6.680 1.00 94.69 72 SER A O 1
ATOM 530 N N . VAL A 1 73 ? -9.025 -2.361 6.628 1.00 95.44 73 VAL A N 1
ATOM 531 C CA . VAL A 1 73 ? -8.298 -1.229 7.240 1.00 95.44 73 VAL A CA 1
ATOM 532 C C . VAL A 1 73 ? -8.234 -0.038 6.276 1.00 95.44 73 VAL A C 1
ATOM 534 O O . VAL A 1 73 ? -8.402 1.104 6.698 1.00 95.44 73 VAL A O 1
ATOM 537 N N . ILE A 1 74 ? -8.043 -0.289 4.976 1.00 95.62 74 ILE A N 1
ATOM 538 C CA . ILE A 1 74 ? -8.094 0.745 3.932 1.00 95.62 74 ILE A CA 1
ATOM 539 C C . ILE A 1 74 ? -9.499 1.358 3.834 1.00 95.62 74 ILE A C 1
ATOM 541 O O . ILE A 1 74 ? -9.617 2.570 3.661 1.00 95.62 74 ILE A O 1
ATOM 545 N N . GLU A 1 75 ? -10.563 0.568 3.970 1.00 93.62 75 GLU A N 1
ATOM 546 C CA . GLU A 1 75 ? -11.941 1.077 4.025 1.00 93.62 75 GLU A CA 1
ATOM 547 C C . GLU A 1 75 ? -12.159 1.976 5.247 1.00 93.62 75 GLU A C 1
ATOM 549 O O . GLU A 1 75 ? -12.637 3.099 5.094 1.00 93.62 75 GLU A O 1
ATOM 554 N N . ALA A 1 76 ? -11.709 1.557 6.434 1.00 92.81 76 ALA A N 1
ATOM 555 C CA . ALA A 1 76 ? -11.767 2.386 7.638 1.00 92.81 76 ALA A CA 1
ATOM 556 C C . ALA A 1 76 ? -10.962 3.690 7.492 1.00 92.81 76 ALA A C 1
ATOM 558 O O . ALA A 1 76 ? -11.405 4.751 7.931 1.00 92.81 76 ALA A O 1
ATOM 559 N N . LEU A 1 77 ? -9.799 3.634 6.835 1.00 94.75 77 LEU A N 1
ATOM 560 C CA . LEU A 1 77 ? -8.994 4.810 6.501 1.00 94.75 77 LEU A CA 1
ATOM 561 C C . LEU A 1 77 ? -9.713 5.723 5.499 1.00 94.75 77 LEU A C 1
ATOM 563 O O . LEU A 1 77 ? -9.660 6.942 5.625 1.00 94.75 77 LEU A O 1
ATOM 567 N N . THR A 1 78 ? -10.401 5.141 4.518 1.00 93.19 78 THR A N 1
ATOM 568 C CA . THR A 1 78 ? -11.204 5.884 3.540 1.00 93.19 78 THR A CA 1
ATOM 569 C C . THR A 1 78 ? -12.331 6.636 4.233 1.00 93.19 78 THR A C 1
ATOM 571 O O . THR A 1 78 ? -12.546 7.808 3.936 1.00 93.19 78 THR A O 1
ATOM 574 N N . GLU A 1 79 ? -13.019 5.979 5.166 1.00 91.00 79 GLU A N 1
ATOM 575 C CA . GLU A 1 79 ? -14.101 6.588 5.935 1.00 91.00 79 GLU A CA 1
ATOM 576 C C . GLU A 1 79 ? -13.582 7.698 6.851 1.00 91.00 79 GLU A C 1
ATOM 578 O O . GLU A 1 79 ? -14.114 8.803 6.838 1.00 91.00 79 GLU A O 1
ATOM 583 N N . ALA A 1 80 ? -12.467 7.461 7.549 1.00 90.94 80 ALA A N 1
ATOM 584 C CA . ALA A 1 80 ? -11.820 8.481 8.371 1.00 90.94 80 ALA A CA 1
ATOM 585 C C . ALA A 1 80 ? -11.434 9.737 7.565 1.00 90.94 80 ALA A C 1
ATOM 587 O O . ALA A 1 80 ? -11.494 10.842 8.083 1.00 90.94 80 ALA A O 1
ATOM 588 N N . LEU A 1 81 ? -11.053 9.587 6.294 1.00 90.75 81 LEU A N 1
ATOM 589 C CA . LEU A 1 81 ? -10.692 10.709 5.418 1.00 90.75 81 LEU A CA 1
ATOM 590 C C . LEU A 1 81 ? -11.890 11.379 4.728 1.00 90.75 81 LEU A C 1
ATOM 592 O O . LEU A 1 81 ? -11.712 12.423 4.099 1.00 90.75 81 LEU A O 1
ATOM 596 N N . ARG A 1 82 ? -13.078 10.764 4.766 1.00 88.25 82 ARG A N 1
ATOM 597 C CA . ARG A 1 82 ? -14.298 11.294 4.141 1.00 88.25 82 ARG A CA 1
ATOM 598 C C . ARG A 1 82 ? -14.988 12.328 5.028 1.00 88.25 82 ARG A C 1
ATOM 600 O O . ARG A 1 82 ? -15.646 13.213 4.489 1.00 88.25 82 ARG A O 1
ATOM 607 N N . ASP A 1 83 ? -14.837 12.207 6.342 1.00 80.31 83 ASP A N 1
ATOM 608 C CA . ASP A 1 83 ? -15.449 13.101 7.318 1.00 80.31 83 ASP A CA 1
ATOM 609 C C . ASP A 1 83 ? -14.639 14.411 7.450 1.00 80.31 83 ASP A C 1
ATOM 611 O O . ASP A 1 83 ? -13.507 14.377 7.944 1.00 80.31 83 ASP A O 1
ATOM 615 N N . PRO A 1 84 ? -15.173 15.565 6.999 1.00 55.06 84 PRO A N 1
ATOM 616 C CA . PRO A 1 84 ? -14.488 16.853 7.096 1.00 55.06 84 PRO A CA 1
ATOM 617 C C . PRO A 1 84 ? -14.377 17.378 8.538 1.00 55.06 84 PRO A C 1
ATOM 619 O O . PRO A 1 84 ? -13.557 18.265 8.772 1.00 55.06 84 PRO A O 1
ATOM 622 N N . ASP A 1 85 ? -15.147 16.825 9.484 1.00 67.62 85 ASP A N 1
ATOM 623 C CA . ASP A 1 85 ? -15.206 17.266 10.882 1.00 67.62 85 ASP A CA 1
ATOM 624 C C . ASP A 1 85 ? -14.581 16.263 11.883 1.00 67.62 85 ASP A C 1
ATOM 626 O O . ASP A 1 85 ? -14.269 16.650 13.011 1.00 67.62 85 ASP A O 1
ATOM 630 N N . GLY A 1 86 ? -14.414 14.977 11.533 1.00 61.75 86 GLY A N 1
ATOM 631 C CA . GLY A 1 86 ? -14.543 13.925 12.562 1.00 61.75 86 GLY A CA 1
ATOM 632 C C . GLY A 1 86 ? -13.444 12.877 12.765 1.00 61.75 86 GLY A C 1
ATOM 633 O O . GLY A 1 86 ? -13.528 12.135 13.748 1.00 61.75 86 GLY A O 1
ATOM 634 N N . ALA A 1 87 ? -12.394 12.778 11.945 1.00 72.12 87 ALA A N 1
ATOM 635 C CA . ALA A 1 87 ? -11.278 11.881 12.276 1.00 72.12 87 ALA A CA 1
ATOM 636 C C . ALA A 1 87 ? -10.061 12.664 12.787 1.00 72.12 87 ALA A C 1
ATOM 638 O O . ALA A 1 87 ? -9.460 13.415 12.014 1.00 72.12 87 ALA A O 1
ATOM 639 N N . PRO A 1 88 ? -9.632 12.465 14.050 1.00 84.06 88 PRO A N 1
ATOM 640 C CA . PRO A 1 88 ? -8.388 13.059 14.515 1.00 84.06 88 PRO A CA 1
ATOM 641 C C . PRO A 1 88 ? -7.227 12.582 13.620 1.00 84.06 88 PRO A C 1
ATOM 643 O O . PRO A 1 88 ? -7.195 11.403 13.240 1.00 84.06 88 PRO A O 1
ATOM 646 N N . PRO A 1 89 ? -6.271 13.456 13.250 1.00 88.56 89 PRO A N 1
ATOM 647 C CA . PRO A 1 89 ? -5.139 13.085 12.395 1.00 88.56 89 PRO A CA 1
ATOM 648 C C . PRO A 1 89 ? -4.339 11.907 12.968 1.00 88.56 89 PRO A C 1
ATOM 650 O O . PRO A 1 89 ? -3.753 11.119 12.221 1.00 88.56 89 PRO A O 1
ATOM 653 N N . GLU A 1 90 ? -4.372 11.735 14.286 1.00 90.94 90 GLU A N 1
ATOM 654 C CA . GLU A 1 90 ? -3.818 10.599 15.005 1.00 90.94 90 GLU A CA 1
ATOM 655 C C . GLU A 1 90 ? -4.480 9.279 14.590 1.00 90.94 90 GLU A C 1
ATOM 657 O O . GLU A 1 90 ? -3.779 8.295 14.363 1.00 90.94 90 GLU A O 1
ATOM 662 N N . ARG A 1 91 ? -5.807 9.239 14.408 1.00 91.88 91 ARG A N 1
ATOM 663 C CA . ARG A 1 91 ? -6.521 8.038 13.943 1.00 91.88 91 ARG A CA 1
ATOM 664 C C . ARG A 1 91 ? -6.095 7.652 12.531 1.00 91.88 91 ARG A C 1
ATOM 666 O O . ARG A 1 91 ? -5.801 6.485 12.281 1.00 91.88 91 ARG A O 1
ATOM 673 N N . VAL A 1 92 ? -6.005 8.625 11.624 1.00 93.25 92 VAL A N 1
ATOM 674 C CA . VAL A 1 92 ? -5.502 8.403 10.255 1.00 93.25 92 VAL A CA 1
ATOM 675 C C . VAL A 1 92 ? -4.083 7.836 10.303 1.00 93.25 92 VAL A C 1
ATOM 677 O O . VAL A 1 92 ? -3.798 6.826 9.661 1.00 93.25 92 VAL A O 1
ATOM 680 N N . ALA A 1 93 ? -3.205 8.432 11.113 1.00 93.06 93 ALA A N 1
ATOM 681 C CA . ALA A 1 93 ? -1.832 7.966 11.271 1.00 93.06 93 ALA A CA 1
ATOM 682 C C . ALA A 1 93 ? -1.746 6.536 11.836 1.00 93.06 93 ALA A C 1
ATOM 684 O O . ALA A 1 93 ? -0.871 5.780 11.413 1.00 93.06 93 ALA A O 1
ATOM 685 N N . ARG A 1 94 ? -2.653 6.151 12.744 1.00 93.62 94 ARG A N 1
ATOM 686 C CA . ARG A 1 94 ? -2.732 4.789 13.298 1.00 93.62 94 ARG A CA 1
ATOM 687 C C . ARG A 1 94 ? -3.213 3.764 12.285 1.00 93.62 94 ARG A C 1
ATOM 689 O O . ARG A 1 94 ? -2.664 2.670 12.233 1.00 93.62 94 ARG A O 1
ATOM 696 N N . LEU A 1 95 ? -4.200 4.106 11.463 1.00 95.06 95 LEU A N 1
ATOM 697 C CA . LEU A 1 95 ? -4.658 3.218 10.393 1.00 95.06 95 LEU A CA 1
ATOM 698 C C . LEU A 1 95 ? -3.568 3.031 9.326 1.00 95.06 95 LEU A C 1
ATOM 700 O O . LEU A 1 95 ? -3.348 1.915 8.867 1.00 95.06 95 LEU A O 1
ATOM 704 N N . GLU A 1 96 ? -2.828 4.089 8.982 1.00 96.00 96 GLU A N 1
ATOM 705 C CA . GLU A 1 96 ? -1.652 3.985 8.107 1.00 96.00 96 GLU A CA 1
ATOM 706 C C . GLU A 1 96 ? -0.549 3.099 8.699 1.00 96.00 96 GLU A C 1
ATOM 708 O O . GLU A 1 96 ? 0.047 2.297 7.981 1.00 96.00 96 GLU A O 1
ATOM 713 N N . GLU A 1 97 ? -0.264 3.247 9.994 1.00 95.31 97 GLU A N 1
ATOM 714 C CA . GLU A 1 97 ? 0.703 2.415 10.715 1.00 95.31 97 GLU A CA 1
ATOM 715 C C . GLU A 1 97 ? 0.275 0.950 10.718 1.00 95.31 97 GLU A C 1
ATOM 717 O O . GLU A 1 97 ? 1.058 0.101 10.313 1.00 95.31 97 GLU A O 1
ATOM 722 N N . LEU A 1 98 ? -0.990 0.668 11.032 1.00 95.88 98 LEU A N 1
ATOM 723 C CA . LEU A 1 98 ? -1.529 -0.687 11.010 1.00 95.88 98 LEU A CA 1
ATOM 724 C C . LEU A 1 98 ? -1.386 -1.344 9.631 1.00 95.88 98 LEU A C 1
ATOM 726 O O . LEU A 1 98 ? -1.027 -2.514 9.545 1.00 95.88 98 LEU A O 1
ATOM 730 N N . ILE A 1 99 ? -1.643 -0.608 8.544 1.00 97.00 99 ILE A N 1
ATOM 731 C CA . ILE A 1 99 ? -1.421 -1.129 7.187 1.00 97.00 99 ILE A CA 1
ATOM 732 C C . ILE A 1 99 ? 0.073 -1.404 6.965 1.00 97.00 99 ILE A C 1
ATOM 734 O O . ILE A 1 99 ? 0.428 -2.453 6.428 1.00 97.00 99 ILE A O 1
ATOM 738 N N . ALA A 1 100 ? 0.948 -0.478 7.367 1.00 96.12 100 ALA A N 1
ATOM 739 C CA . ALA A 1 100 ? 2.391 -0.616 7.192 1.00 96.12 100 ALA A CA 1
ATOM 740 C C . ALA A 1 100 ? 2.989 -1.774 8.015 1.00 96.12 100 ALA A C 1
ATOM 742 O O . ALA A 1 100 ? 3.921 -2.427 7.546 1.00 96.12 100 ALA A O 1
ATOM 743 N N . ASP A 1 101 ? 2.426 -2.078 9.184 1.00 96.12 101 ASP A N 1
ATOM 744 C CA . ASP A 1 101 ? 2.857 -3.171 10.061 1.00 96.12 101 ASP A CA 1
ATOM 745 C C . ASP A 1 101 ? 2.639 -4.561 9.435 1.00 96.12 101 ASP A C 1
ATOM 747 O O . ASP A 1 101 ? 3.316 -5.523 9.801 1.00 96.12 101 ASP A O 1
ATOM 751 N N . PHE A 1 102 ? 1.770 -4.682 8.422 1.00 95.62 102 PHE A N 1
ATOM 752 C CA . PHE A 1 102 ? 1.666 -5.900 7.606 1.00 95.62 102 PHE A CA 1
ATOM 753 C C . PHE A 1 102 ? 2.805 -6.053 6.579 1.00 95.62 102 PHE A C 1
ATOM 755 O O . PHE A 1 102 ? 2.879 -7.065 5.874 1.00 95.62 102 PHE A O 1
ATOM 762 N N . GLY A 1 103 ? 3.711 -5.078 6.478 1.00 94.81 103 GLY A N 1
ATOM 763 C CA . GLY A 1 103 ? 4.904 -5.149 5.644 1.00 94.81 103 GLY A CA 1
ATOM 764 C C . GLY A 1 103 ? 4.587 -5.330 4.156 1.00 94.81 103 GLY A C 1
ATOM 765 O O . GLY A 1 103 ? 3.639 -4.760 3.614 1.00 94.81 103 GLY A O 1
ATOM 766 N N . LEU A 1 104 ? 5.377 -6.164 3.472 1.00 95.31 104 LEU A N 1
ATOM 767 C CA . LEU A 1 104 ? 5.215 -6.420 2.034 1.00 95.31 104 LEU A CA 1
ATOM 768 C C . LEU A 1 104 ? 3.848 -7.012 1.663 1.00 95.31 104 LEU A C 1
ATOM 770 O O . LEU A 1 104 ? 3.396 -6.828 0.533 1.00 95.31 104 LEU A O 1
ATOM 774 N N . ALA A 1 105 ? 3.161 -7.672 2.601 1.00 95.06 105 ALA A N 1
ATOM 775 C CA . ALA A 1 105 ? 1.828 -8.216 2.356 1.00 95.06 105 ALA A CA 1
ATOM 776 C C . ALA A 1 105 ? 0.783 -7.116 2.088 1.00 95.06 105 ALA A C 1
ATOM 778 O O . ALA A 1 105 ? -0.208 -7.372 1.405 1.00 95.06 105 ALA A O 1
ATOM 779 N N . ALA A 1 106 ? 1.019 -5.886 2.558 1.00 95.88 106 ALA A N 1
ATOM 780 C CA . ALA A 1 106 ? 0.139 -4.750 2.303 1.00 95.88 106 ALA A CA 1
ATOM 781 C C . ALA A 1 106 ? 0.278 -4.171 0.885 1.00 95.88 106 ALA A C 1
ATOM 783 O O . ALA A 1 106 ? -0.651 -3.525 0.403 1.00 95.88 106 ALA A O 1
ATOM 784 N N . VAL A 1 107 ? 1.399 -4.408 0.186 1.00 95.25 107 VAL A N 1
ATOM 785 C CA . VAL A 1 107 ? 1.682 -3.777 -1.119 1.00 95.25 107 VAL A CA 1
ATOM 786 C C . VAL A 1 107 ? 0.606 -4.105 -2.151 1.00 95.25 107 VAL A C 1
ATOM 788 O O . VAL A 1 107 ? 0.140 -3.208 -2.850 1.00 95.25 107 VAL A O 1
ATOM 791 N N . GLY A 1 108 ? 0.191 -5.372 -2.238 1.00 94.56 108 GLY A N 1
ATOM 792 C CA . GLY A 1 108 ? -0.840 -5.816 -3.180 1.00 94.56 108 GLY A CA 1
ATOM 793 C C . GLY A 1 108 ? -2.160 -5.059 -2.993 1.00 94.56 108 GLY A C 1
ATOM 794 O O . GLY A 1 108 ? -2.546 -4.324 -3.902 1.00 94.56 108 GLY A O 1
ATOM 795 N N . PRO A 1 109 ? -2.803 -5.161 -1.815 1.00 96.25 109 PRO A N 1
ATOM 796 C CA . PRO A 1 109 ? -4.030 -4.429 -1.504 1.00 96.25 109 PRO A CA 1
ATOM 797 C C . PRO A 1 109 ? -3.920 -2.907 -1.671 1.00 96.25 109 PRO A C 1
ATOM 799 O O . PRO A 1 109 ? -4.833 -2.283 -2.208 1.00 96.25 109 PRO A O 1
ATOM 802 N N . VAL A 1 110 ? -2.802 -2.300 -1.254 1.00 95.81 110 VAL A N 1
ATOM 803 C CA . VAL A 1 110 ? -2.573 -0.853 -1.394 1.00 95.81 110 VAL A CA 1
ATOM 804 C C . VAL A 1 110 ? -2.537 -0.443 -2.867 1.00 95.81 110 VAL A C 1
ATOM 806 O O . VAL A 1 110 ? -3.210 0.509 -3.261 1.00 95.81 110 VAL A O 1
ATOM 809 N N . CYS A 1 111 ? -1.787 -1.172 -3.694 1.00 94.50 111 CYS A N 1
ATOM 810 C CA . CYS A 1 111 ? -1.714 -0.925 -5.133 1.00 94.50 111 CYS A CA 1
ATOM 811 C C . CYS A 1 111 ? -3.065 -1.166 -5.817 1.00 94.50 111 CYS A C 1
ATOM 813 O O . CYS A 1 111 ? -3.489 -0.371 -6.651 1.00 94.50 111 CYS A O 1
ATOM 815 N N . ASP A 1 112 ? -3.774 -2.225 -5.431 1.00 94.31 112 ASP A N 1
ATOM 816 C CA . ASP A 1 112 ? -5.090 -2.528 -5.990 1.00 94.31 112 ASP A CA 1
ATOM 817 C C . ASP A 1 112 ? -6.091 -1.416 -5.665 1.00 94.31 112 ASP A C 1
ATOM 819 O O . ASP A 1 112 ? -6.873 -1.032 -6.535 1.00 94.31 112 ASP A O 1
ATOM 823 N N . GLN A 1 113 ? -6.020 -0.828 -4.467 1.00 95.06 113 GLN A N 1
ATOM 824 C CA . GLN A 1 113 ? -6.830 0.339 -4.139 1.00 95.06 113 GLN A CA 1
ATOM 825 C C . GLN A 1 113 ? -6.416 1.563 -4.960 1.00 95.06 113 GLN A C 1
ATOM 827 O O . GLN A 1 113 ? -7.279 2.186 -5.572 1.00 95.06 113 GLN A O 1
ATOM 832 N N . LEU A 1 114 ? -5.120 1.892 -5.028 1.00 93.31 114 LEU A N 1
ATOM 833 C CA . LEU A 1 114 ? -4.624 3.020 -5.829 1.00 93.31 114 LEU A CA 1
ATOM 834 C C . LEU A 1 114 ? -5.104 2.942 -7.284 1.00 93.31 114 LEU A C 1
ATOM 836 O O . LEU A 1 114 ? -5.572 3.942 -7.817 1.00 93.31 114 LEU A O 1
ATOM 840 N N . SER A 1 115 ? -5.092 1.750 -7.889 1.00 91.94 115 SER A N 1
ATOM 841 C CA . SER A 1 115 ? -5.527 1.530 -9.277 1.00 91.94 115 SER A CA 1
ATOM 842 C C . SER A 1 115 ? -6.984 1.933 -9.563 1.00 91.94 115 SER A C 1
ATOM 844 O O . SER A 1 115 ? -7.349 2.152 -10.716 1.00 91.94 115 SER A O 1
ATOM 846 N N . ARG A 1 116 ? -7.819 2.047 -8.521 1.00 92.50 116 ARG A N 1
ATOM 847 C CA . ARG A 1 116 ? -9.245 2.404 -8.610 1.00 92.50 116 ARG A CA 1
ATOM 848 C C . ARG A 1 116 ? -9.514 3.874 -8.292 1.00 92.50 116 ARG A C 1
ATOM 850 O O . ARG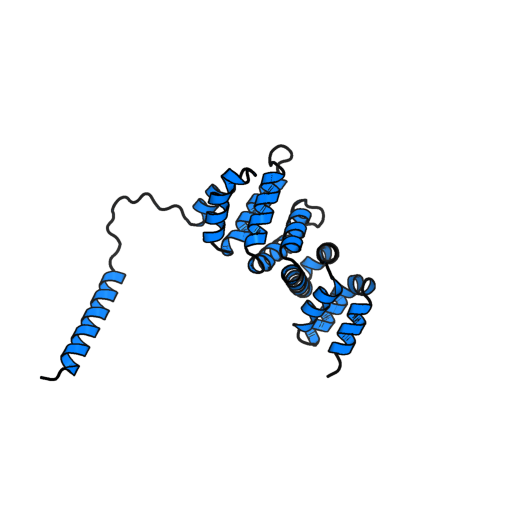 A 1 116 ? -10.639 4.340 -8.468 1.00 92.50 116 ARG A O 1
ATOM 857 N N . LEU A 1 117 ? -8.521 4.600 -7.781 1.00 91.12 117 LEU A N 1
ATOM 858 C CA . LEU A 1 117 ? -8.685 5.969 -7.306 1.00 91.12 117 LEU A CA 1
ATOM 859 C C . LEU A 1 117 ? -8.332 6.991 -8.383 1.00 91.12 117 LEU A C 1
ATOM 861 O O . LEU A 1 117 ? -7.555 6.744 -9.302 1.00 91.12 117 LEU A O 1
ATOM 865 N N . ARG A 1 118 ? -8.857 8.208 -8.212 1.00 87.94 118 ARG A N 1
ATOM 866 C CA . ARG A 1 118 ? -8.297 9.384 -8.883 1.00 87.94 118 ARG A CA 1
ATOM 867 C C . ARG A 1 118 ? -7.106 9.909 -8.069 1.00 87.94 118 ARG A C 1
ATOM 869 O O . ARG A 1 118 ? -7.199 9.958 -6.841 1.00 87.94 118 ARG A O 1
ATOM 876 N N . PRO A 1 119 ? -6.024 10.391 -8.705 1.00 84.00 119 PRO A N 1
ATOM 877 C CA . PRO A 1 119 ? -4.837 10.872 -7.991 1.00 84.00 119 PRO A CA 1
ATOM 878 C C . PRO A 1 119 ? -5.074 12.031 -7.008 1.00 84.00 119 PRO A C 1
ATOM 880 O O . PRO A 1 119 ? -4.241 12.272 -6.139 1.00 84.00 119 PRO A O 1
ATOM 883 N N . THR A 1 12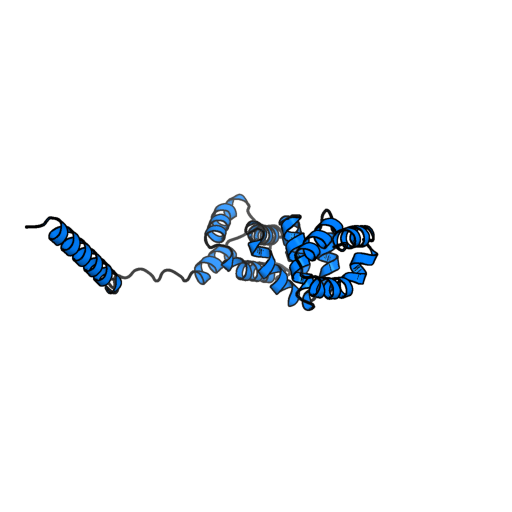0 ? -6.186 12.755 -7.140 1.00 84.00 120 THR A N 1
ATOM 884 C CA . THR A 1 120 ? -6.554 13.901 -6.293 1.00 84.00 120 THR A CA 1
ATOM 885 C C . THR A 1 120 ? -7.248 13.517 -4.985 1.00 84.00 120 THR A C 1
ATOM 887 O O . THR A 1 120 ? -7.463 14.384 -4.144 1.00 84.00 120 THR A O 1
ATOM 890 N N . VAL A 1 121 ? -7.619 12.246 -4.794 1.00 89.31 121 VAL A N 1
ATOM 891 C CA . VAL A 1 121 ? -8.328 11.792 -3.587 1.00 89.31 121 VAL A CA 1
ATOM 892 C C . VAL A 1 121 ? -7.372 11.797 -2.377 1.00 89.31 121 VAL A C 1
ATOM 894 O O . VAL A 1 121 ? -6.248 11.310 -2.517 1.00 89.31 121 VAL A O 1
ATOM 897 N N . PRO A 1 122 ? -7.790 12.269 -1.181 1.00 89.25 122 PRO A N 1
ATOM 898 C CA . PRO A 1 122 ? -6.940 12.303 0.021 1.00 89.25 122 PRO A CA 1
ATOM 899 C C . PRO A 1 122 ? -6.317 10.951 0.384 1.00 89.25 122 PRO A C 1
ATOM 901 O O . PRO A 1 122 ? -5.149 10.878 0.767 1.00 89.25 122 PRO A O 1
ATOM 904 N N . LEU A 1 123 ? -7.067 9.865 0.171 1.00 92.19 123 LEU A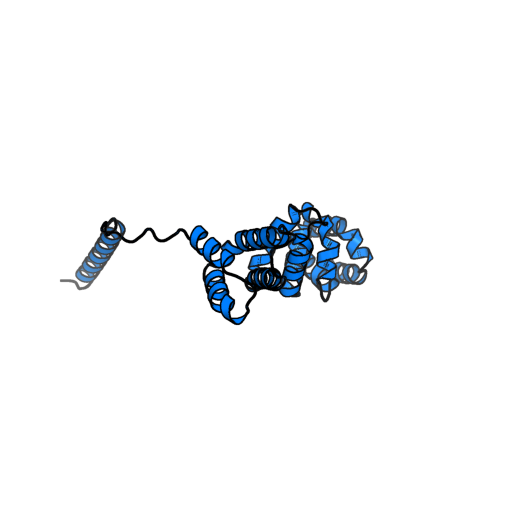 N 1
ATOM 905 C CA . LEU A 1 123 ? -6.611 8.491 0.381 1.00 92.19 123 LEU A CA 1
ATOM 906 C C . LEU A 1 123 ? -5.309 8.176 -0.369 1.00 92.19 123 LEU A C 1
ATOM 908 O O . LEU A 1 123 ? -4.469 7.446 0.148 1.00 92.19 123 LEU A O 1
ATOM 912 N N . CYS A 1 124 ? -5.089 8.766 -1.546 1.00 91.06 124 CYS A N 1
ATOM 913 C CA . CYS A 1 124 ? -3.860 8.568 -2.310 1.00 91.06 124 CYS A CA 1
ATOM 914 C C . CYS A 1 124 ? -2.627 9.044 -1.532 1.00 91.06 124 CYS A C 1
ATOM 916 O O . CYS A 1 124 ? -1.616 8.348 -1.518 1.00 91.06 124 CYS A O 1
ATOM 918 N N . ALA A 1 125 ? -2.713 10.188 -0.844 1.00 90.69 125 ALA A N 1
ATOM 919 C CA . ALA A 1 125 ? -1.615 10.692 -0.021 1.00 90.69 125 ALA A CA 1
ATOM 920 C C . ALA A 1 125 ? -1.324 9.750 1.156 1.00 90.69 125 ALA A C 1
ATOM 922 O O . ALA A 1 125 ? -0.162 9.429 1.417 1.00 90.69 125 ALA A O 1
ATOM 923 N N . SER A 1 126 ? -2.368 9.246 1.817 1.00 94.12 126 SER A N 1
ATOM 924 C CA . SER A 1 126 ? -2.230 8.262 2.893 1.00 94.12 126 SER A CA 1
ATOM 925 C C . SER A 1 126 ? -1.591 6.956 2.428 1.00 94.12 126 SER A C 1
ATOM 927 O O . SER A 1 126 ? -0.626 6.491 3.032 1.00 94.12 126 SER A O 1
ATOM 929 N N . LEU A 1 127 ? -2.046 6.395 1.308 1.00 94.88 127 LEU A N 1
ATOM 930 C CA . LEU A 1 127 ? -1.476 5.170 0.745 1.00 94.88 127 LEU A CA 1
ATOM 931 C C . LEU A 1 127 ? -0.024 5.368 0.278 1.00 94.88 127 LEU A C 1
ATOM 933 O O . LEU A 1 127 ? 0.808 4.483 0.469 1.00 94.88 127 LEU A O 1
ATOM 937 N N . SER A 1 128 ? 0.337 6.546 -0.241 1.00 91.06 128 SER A N 1
ATOM 938 C CA . SER A 1 128 ? 1.742 6.879 -0.515 1.00 91.06 128 SER A CA 1
ATOM 939 C C . SER A 1 128 ? 2.589 6.944 0.764 1.00 91.06 128 SER A C 1
ATOM 941 O O . SER A 1 128 ? 3.728 6.472 0.768 1.00 91.06 128 SER A O 1
ATOM 943 N N . ARG A 1 129 ? 2.049 7.471 1.877 1.00 94.19 129 ARG A N 1
ATOM 944 C CA . ARG A 1 129 ? 2.736 7.446 3.182 1.00 94.19 129 ARG A CA 1
ATOM 945 C C . ARG A 1 129 ? 2.946 6.021 3.685 1.00 94.19 129 ARG A C 1
ATOM 947 O O . ARG A 1 129 ? 4.028 5.744 4.199 1.00 94.19 129 ARG A O 1
ATOM 954 N N . VAL A 1 130 ? 1.963 5.135 3.509 1.00 96.12 130 VAL A N 1
ATOM 955 C CA . VAL A 1 130 ? 2.096 3.703 3.822 1.00 96.12 130 VAL A CA 1
ATOM 956 C C . VAL A 1 130 ? 3.251 3.099 3.030 1.00 96.12 130 VAL A C 1
ATOM 958 O O . VAL A 1 130 ? 4.167 2.554 3.635 1.00 96.12 130 VAL A O 1
ATOM 961 N N . ILE A 1 131 ? 3.276 3.266 1.703 1.00 94.31 131 ILE A N 1
ATOM 962 C CA . ILE A 1 131 ? 4.345 2.720 0.847 1.00 94.31 131 ILE A CA 1
ATOM 963 C C . ILE A 1 131 ? 5.725 3.207 1.300 1.00 94.31 131 ILE A C 1
ATOM 965 O O . ILE A 1 131 ? 6.656 2.413 1.408 1.00 94.31 131 ILE A O 1
ATOM 969 N N . ARG A 1 132 ? 5.851 4.490 1.651 1.00 92.25 132 ARG A N 1
ATOM 970 C CA . ARG A 1 132 ? 7.098 5.042 2.193 1.00 92.25 132 ARG A CA 1
ATOM 971 C C . ARG A 1 132 ? 7.514 4.382 3.515 1.00 92.25 132 ARG A C 1
ATOM 973 O O . ARG A 1 132 ? 8.700 4.146 3.724 1.00 92.25 132 ARG A O 1
ATOM 980 N N . ARG A 1 133 ? 6.563 4.076 4.407 1.00 94.81 133 ARG A N 1
ATOM 981 C CA . ARG A 1 133 ? 6.832 3.382 5.685 1.00 94.81 133 ARG A CA 1
ATOM 982 C C . ARG A 1 133 ? 7.286 1.936 5.485 1.00 94.81 133 ARG A C 1
ATOM 984 O O . ARG A 1 133 ? 8.077 1.454 6.285 1.00 94.81 133 ARG A O 1
ATOM 991 N N . LEU A 1 134 ? 6.851 1.277 4.409 1.00 92.88 134 LEU A N 1
ATOM 992 C CA . LEU A 1 134 ? 7.327 -0.064 4.041 1.00 92.88 134 LEU A CA 1
ATOM 993 C C . LEU A 1 134 ? 8.813 -0.082 3.629 1.00 92.88 134 LEU A C 1
ATOM 995 O O . LEU A 1 134 ? 9.413 -1.152 3.510 1.00 92.88 134 LEU A O 1
ATOM 999 N N . GLY A 1 135 ? 9.410 1.090 3.398 1.00 90.50 135 GLY A N 1
ATOM 1000 C CA . GLY A 1 135 ? 10.805 1.238 3.011 1.00 90.50 135 GLY A CA 1
ATOM 1001 C C . GLY A 1 135 ? 11.088 0.784 1.578 1.00 90.50 135 GLY A C 1
ATOM 1002 O O . GLY A 1 135 ? 10.184 0.533 0.778 1.00 90.50 135 GLY A O 1
ATOM 1003 N N . GLN A 1 136 ? 12.378 0.669 1.256 1.00 89.25 136 GLN A N 1
ATOM 1004 C CA . GLN A 1 136 ? 12.849 0.350 -0.096 1.00 89.25 136 GLN A CA 1
ATOM 1005 C C . GLN A 1 136 ? 12.233 -0.938 -0.683 1.00 89.25 136 GLN A C 1
ATOM 1007 O O . GLN A 1 136 ? 11.811 -0.898 -1.839 1.00 89.25 136 GLN A O 1
ATOM 1012 N N . PRO A 1 137 ? 12.083 -2.047 0.075 1.00 91.06 137 PRO A N 1
ATOM 1013 C CA . PRO A 1 137 ? 11.453 -3.258 -0.455 1.00 91.06 137 PRO A CA 1
ATOM 1014 C C . PRO A 1 137 ? 9.984 -3.048 -0.850 1.00 91.06 137 PRO A C 1
ATOM 1016 O O . PRO A 1 137 ? 9.540 -3.553 -1.881 1.00 91.06 137 PRO A O 1
ATOM 1019 N N . GLY A 1 138 ? 9.225 -2.281 -0.060 1.00 91.69 138 GLY A N 1
ATOM 1020 C CA . GLY A 1 138 ? 7.825 -1.973 -0.360 1.00 91.69 138 GLY A CA 1
ATOM 1021 C C . GLY A 1 138 ? 7.670 -1.065 -1.576 1.00 91.69 138 GLY A C 1
ATOM 1022 O O . GLY A 1 138 ? 6.792 -1.289 -2.409 1.00 91.69 138 GLY A O 1
ATOM 1023 N N . VAL A 1 139 ? 8.561 -0.083 -1.721 1.00 91.25 139 VAL A N 1
ATOM 1024 C CA . VAL A 1 139 ? 8.630 0.791 -2.899 1.00 91.25 139 VAL A CA 1
ATOM 1025 C C . VAL A 1 139 ? 8.965 -0.015 -4.158 1.00 91.25 139 VAL A C 1
ATOM 1027 O O . VAL A 1 139 ? 8.240 0.076 -5.146 1.00 91.25 139 VAL A O 1
ATOM 1030 N N . GLN A 1 140 ? 9.997 -0.863 -4.116 1.00 90.69 140 GLN A N 1
ATOM 1031 C CA . GLN A 1 140 ? 10.369 -1.743 -5.230 1.00 90.69 140 GLN A CA 1
ATOM 1032 C C . GLN A 1 140 ? 9.213 -2.671 -5.627 1.00 90.69 140 GLN A C 1
ATOM 1034 O O . GLN A 1 140 ? 8.897 -2.801 -6.809 1.00 90.69 140 GLN A O 1
ATOM 1039 N N . ALA A 1 141 ? 8.536 -3.284 -4.652 1.00 91.75 141 ALA A N 1
ATOM 1040 C CA . ALA A 1 141 ? 7.369 -4.124 -4.911 1.00 91.75 141 ALA A CA 1
ATOM 1041 C C . ALA A 1 141 ? 6.198 -3.325 -5.519 1.00 91.75 141 ALA A C 1
ATOM 1043 O O . ALA A 1 141 ? 5.498 -3.826 -6.403 1.00 91.75 141 ALA A O 1
ATOM 1044 N N . SER A 1 142 ? 6.012 -2.070 -5.098 1.00 91.94 142 SER A N 1
ATOM 1045 C CA . SER A 1 142 ? 4.994 -1.169 -5.655 1.00 91.94 142 SER A CA 1
ATOM 1046 C C . SER A 1 142 ? 5.308 -0.800 -7.106 1.00 91.94 142 SER A C 1
ATOM 1048 O O . SER A 1 142 ? 4.418 -0.868 -7.952 1.00 91.94 142 SER A O 1
ATOM 1050 N N . PHE A 1 143 ? 6.571 -0.503 -7.433 1.00 89.19 143 PHE A N 1
ATOM 1051 C CA . PHE A 1 143 ? 7.011 -0.302 -8.817 1.00 89.19 143 PHE A CA 1
ATOM 1052 C C . PHE A 1 143 ? 6.828 -1.554 -9.664 1.00 89.19 143 PHE A C 1
ATOM 1054 O O . PHE A 1 143 ? 6.270 -1.483 -10.757 1.00 89.19 143 PHE A O 1
ATOM 1061 N N . ALA A 1 144 ? 7.218 -2.719 -9.142 1.00 88.62 144 ALA A N 1
ATOM 1062 C CA . ALA A 1 144 ? 7.019 -3.983 -9.833 1.00 88.62 144 ALA A CA 1
ATOM 1063 C C . ALA A 1 144 ? 5.536 -4.210 -10.155 1.00 88.62 144 ALA A C 1
ATOM 1065 O O . ALA A 1 144 ? 5.217 -4.707 -11.236 1.00 88.62 144 ALA A O 1
ATOM 1066 N N . ARG A 1 145 ? 4.619 -3.827 -9.260 1.00 90.25 145 ARG A N 1
ATOM 1067 C CA . ARG A 1 145 ? 3.175 -3.922 -9.501 1.00 90.25 145 ARG A CA 1
ATOM 1068 C C . ARG A 1 145 ? 2.675 -2.867 -10.484 1.00 90.25 145 ARG A C 1
ATOM 1070 O O . ARG A 1 145 ? 1.906 -3.222 -11.372 1.00 90.25 145 ARG A O 1
ATOM 1077 N N . ALA A 1 146 ? 3.159 -1.631 -10.394 1.00 88.00 146 ALA A N 1
ATOM 1078 C CA . ALA A 1 146 ? 2.810 -0.558 -11.321 1.00 88.00 146 ALA A CA 1
ATOM 1079 C C . ALA A 1 146 ? 3.225 -0.868 -12.766 1.00 88.00 146 ALA A C 1
ATOM 1081 O O . ALA A 1 146 ? 2.446 -0.662 -13.689 1.00 88.00 146 ALA A O 1
ATOM 1082 N N . ILE A 1 147 ? 4.391 -1.486 -12.952 1.00 83.06 147 ILE A N 1
ATOM 1083 C CA . ILE A 1 147 ? 4.845 -2.009 -14.246 1.00 83.06 147 ILE A CA 1
ATOM 1084 C C . ILE A 1 147 ? 3.861 -3.039 -14.827 1.00 83.06 147 ILE A C 1
ATOM 1086 O O . ILE A 1 147 ? 3.646 -3.089 -16.034 1.00 83.06 147 ILE A O 1
ATOM 1090 N N . ALA A 1 148 ? 3.265 -3.885 -13.982 1.00 83.69 148 ALA A N 1
ATOM 1091 C CA . ALA A 1 148 ? 2.312 -4.906 -14.422 1.00 83.69 148 ALA A CA 1
ATOM 1092 C C . ALA A 1 148 ? 0.878 -4.392 -14.596 1.00 83.69 148 ALA A C 1
ATOM 1094 O O . ALA A 1 148 ? 0.037 -5.129 -15.107 1.00 83.69 148 ALA A O 1
ATOM 1095 N N . GLN A 1 149 ? 0.574 -3.179 -14.135 1.00 86.44 149 GLN A N 1
ATOM 1096 C CA . GLN A 1 149 ? -0.784 -2.655 -14.063 1.00 86.44 149 GLN A CA 1
ATOM 1097 C C . GLN A 1 149 ? -0.833 -1.233 -14.635 1.00 86.44 149 GLN A C 1
ATOM 1099 O O . GLN A 1 149 ? -0.534 -0.275 -13.921 1.00 86.44 149 GLN A O 1
ATOM 1104 N N . PRO A 1 150 ? -1.302 -1.056 -15.883 1.00 82.31 150 PRO A N 1
ATOM 1105 C CA . PRO A 1 150 ? -1.371 0.259 -16.525 1.00 82.31 150 PRO A CA 1
ATOM 1106 C C . PRO A 1 150 ? -2.160 1.307 -15.724 1.00 82.31 150 PRO A C 1
ATOM 1108 O O . PRO A 1 150 ? -1.833 2.490 -15.748 1.00 82.31 150 PRO A O 1
ATOM 1111 N N . ALA A 1 151 ? -3.167 0.875 -14.957 1.00 87.31 151 ALA A N 1
ATOM 1112 C CA . ALA A 1 151 ? -3.978 1.743 -14.100 1.00 87.31 151 ALA A CA 1
ATOM 1113 C C . ALA A 1 151 ? -3.173 2.462 -12.998 1.00 87.31 151 ALA A C 1
ATOM 1115 O O . ALA A 1 151 ? -3.625 3.474 -12.468 1.00 87.31 151 ALA A O 1
ATOM 1116 N N . LEU A 1 152 ? -1.976 1.972 -12.661 1.00 87.50 152 LEU A N 1
ATOM 1117 C CA . LEU A 1 152 ? -1.090 2.598 -11.682 1.00 87.50 152 LEU A CA 1
ATOM 1118 C C . LEU A 1 152 ? -0.166 3.666 -12.278 1.00 87.50 152 LEU A C 1
ATOM 1120 O O . LEU A 1 152 ? 0.468 4.394 -11.514 1.00 87.50 152 LEU A O 1
ATOM 1124 N N . ALA A 1 153 ? -0.116 3.817 -13.606 1.00 84.62 153 ALA A N 1
ATOM 1125 C CA . ALA A 1 153 ? 0.749 4.797 -14.264 1.00 84.62 153 ALA A CA 1
ATOM 1126 C C . ALA A 1 153 ? 0.599 6.235 -13.713 1.00 84.62 153 ALA A C 1
ATOM 1128 O O . ALA A 1 153 ? 1.621 6.860 -13.423 1.00 84.62 153 ALA A O 1
ATOM 1129 N N . PRO A 1 154 ? -0.618 6.755 -13.431 1.00 86.56 154 PRO A N 1
ATOM 1130 C CA . PRO A 1 154 ? -0.792 8.095 -12.853 1.00 86.56 154 PRO A CA 1
ATOM 1131 C C . PRO A 1 154 ? -0.199 8.276 -11.443 1.00 86.56 154 PRO A C 1
ATOM 1133 O O . PRO A 1 154 ? -0.069 9.403 -10.960 1.00 86.56 154 PRO A O 1
ATOM 1136 N N . PHE A 1 155 ? 0.122 7.180 -10.752 1.00 87.31 155 PHE A N 1
ATOM 1137 C CA . PHE A 1 155 ? 0.652 7.183 -9.388 1.00 87.31 155 PHE A CA 1
ATOM 1138 C C . PHE A 1 155 ? 2.167 7.018 -9.333 1.00 87.31 155 PHE A C 1
ATOM 1140 O O . PHE A 1 155 ? 2.754 7.251 -8.277 1.00 87.31 155 PHE A O 1
ATOM 1147 N N . LEU A 1 156 ? 2.807 6.678 -10.453 1.00 85.25 156 LEU A N 1
ATOM 1148 C CA . LEU A 1 156 ? 4.247 6.463 -10.516 1.00 85.25 156 LEU A CA 1
ATOM 1149 C C . LEU A 1 156 ? 5.081 7.642 -9.968 1.00 85.25 156 LEU A C 1
ATOM 1151 O O . LEU A 1 156 ? 5.972 7.369 -9.163 1.00 85.25 156 LEU A O 1
ATOM 1155 N N . PRO A 1 157 ? 4.767 8.929 -10.247 1.00 84.94 157 PRO A N 1
ATOM 1156 C CA . PRO A 1 157 ? 5.515 10.046 -9.655 1.00 84.94 157 PRO A CA 1
ATOM 1157 C C . PRO A 1 157 ? 5.439 10.085 -8.121 1.00 84.94 157 PRO A C 1
ATOM 1159 O O . PRO A 1 157 ? 6.384 10.479 -7.442 1.00 84.94 157 PRO A O 1
ATOM 1162 N N . ARG A 1 158 ? 4.318 9.639 -7.535 1.00 85.06 158 ARG A N 1
ATOM 1163 C CA . ARG A 1 158 ? 4.171 9.554 -6.072 1.00 85.06 158 ARG A CA 1
ATOM 1164 C C . ARG A 1 158 ? 4.960 8.386 -5.488 1.00 85.06 158 ARG A C 1
ATOM 1166 O O . ARG A 1 158 ? 5.498 8.519 -4.394 1.00 85.06 158 ARG A O 1
ATOM 1173 N N . LEU A 1 159 ? 5.028 7.260 -6.201 1.00 84.69 159 LEU A N 1
ATOM 1174 C CA . LEU A 1 159 ? 5.856 6.115 -5.807 1.00 84.69 159 LEU A CA 1
ATOM 1175 C C . LEU A 1 159 ? 7.346 6.475 -5.850 1.00 84.69 159 LEU A C 1
ATOM 1177 O O . LEU A 1 159 ? 8.073 6.157 -4.914 1.00 84.69 159 LEU A O 1
ATOM 1181 N N . GLN A 1 160 ? 7.768 7.213 -6.878 1.00 85.25 160 GLN A N 1
ATOM 1182 C CA . GLN A 1 160 ? 9.117 7.767 -7.002 1.00 85.25 160 GLN A CA 1
ATOM 1183 C C . GLN A 1 160 ? 9.438 8.718 -5.848 1.00 85.25 160 GLN A C 1
ATOM 1185 O O . GLN A 1 160 ? 10.447 8.535 -5.178 1.00 85.25 160 GLN A O 1
ATOM 1190 N N . ALA A 1 161 ? 8.542 9.655 -5.528 1.00 85.38 161 ALA A N 1
ATOM 1191 C CA . ALA A 1 161 ? 8.720 10.563 -4.392 1.00 85.38 161 ALA A CA 1
ATOM 1192 C C . ALA A 1 161 ? 8.733 9.853 -3.019 1.00 85.38 161 ALA A C 1
ATOM 1194 O O . ALA A 1 161 ? 9.215 10.411 -2.033 1.00 85.38 161 ALA A O 1
ATOM 1195 N N . ALA A 1 162 ? 8.183 8.637 -2.927 1.00 83.75 162 ALA A N 1
ATOM 1196 C CA . ALA A 1 162 ? 8.236 7.812 -1.722 1.00 83.75 162 ALA A CA 1
ATOM 1197 C C . ALA A 1 162 ? 9.543 7.006 -1.599 1.00 83.75 162 ALA A C 1
ATOM 1199 O O . ALA A 1 162 ? 9.851 6.526 -0.505 1.00 83.75 162 ALA A O 1
ATOM 1200 N N . ALA A 1 163 ? 10.298 6.852 -2.689 1.00 85.19 163 ALA A N 1
ATOM 1201 C CA . ALA A 1 163 ? 11.553 6.117 -2.722 1.00 85.19 163 ALA A CA 1
ATOM 1202 C C . ALA A 1 163 ? 12.695 6.944 -2.118 1.00 85.19 163 ALA A C 1
ATOM 1204 O O . ALA A 1 163 ? 12.827 8.134 -2.393 1.00 85.19 163 ALA A O 1
ATOM 1205 N N . ARG A 1 164 ? 13.563 6.303 -1.324 1.00 84.50 164 ARG A N 1
ATOM 1206 C CA . ARG A 1 164 ? 14.841 6.922 -0.927 1.00 84.50 164 ARG A CA 1
ATOM 1207 C C . ARG A 1 164 ? 15.819 6.938 -2.103 1.00 84.50 164 ARG A C 1
ATOM 1209 O O . ARG A 1 164 ? 16.550 7.905 -2.265 1.00 84.50 164 ARG A O 1
ATOM 1216 N N . ASP A 1 165 ? 15.810 5.859 -2.878 1.00 85.81 165 ASP A N 1
ATOM 1217 C CA . ASP A 1 165 ? 16.588 5.686 -4.100 1.00 85.81 165 ASP A CA 1
ATOM 1218 C C . ASP A 1 165 ? 15.643 5.131 -5.181 1.00 85.81 165 ASP A C 1
ATOM 1220 O O . ASP A 1 165 ? 15.391 3.918 -5.223 1.00 85.81 165 ASP A O 1
ATOM 1224 N N . PRO A 1 166 ? 15.016 6.012 -5.982 1.00 81.19 166 PRO A N 1
ATOM 1225 C CA . PRO A 1 166 ? 14.092 5.594 -7.026 1.00 81.19 166 PRO A CA 1
ATOM 1226 C C . PRO A 1 166 ? 14.775 4.727 -8.078 1.00 81.19 166 PRO A C 1
ATOM 1228 O O . PRO A 1 166 ? 14.162 3.774 -8.559 1.00 81.19 166 PRO A O 1
ATOM 1231 N N . GLY A 1 167 ? 16.042 5.014 -8.388 1.00 80.31 167 GLY A N 1
ATOM 1232 C CA . GLY A 1 167 ? 16.776 4.301 -9.416 1.00 80.31 167 GLY A CA 1
ATOM 1233 C C . GLY A 1 167 ? 17.010 2.845 -9.045 1.00 80.31 167 GLY A C 1
ATOM 1234 O O . GLY A 1 167 ? 16.572 1.945 -9.761 1.00 80.31 167 GLY A O 1
ATOM 1235 N N . ALA A 1 168 ? 17.549 2.593 -7.851 1.00 83.56 168 ALA A N 1
ATOM 1236 C CA . ALA A 1 168 ? 17.726 1.231 -7.354 1.00 83.56 168 ALA A CA 1
ATOM 1237 C C . ALA A 1 168 ? 16.393 0.465 -7.230 1.00 83.56 168 ALA A C 1
ATOM 1239 O O . ALA A 1 168 ? 16.333 -0.738 -7.501 1.00 83.56 168 ALA A O 1
ATOM 1240 N N . ALA A 1 169 ? 15.303 1.141 -6.839 1.00 84.00 169 ALA A N 1
ATOM 1241 C CA . ALA A 1 169 ? 13.980 0.518 -6.756 1.00 84.00 169 ALA A CA 1
ATOM 1242 C C . ALA A 1 169 ? 13.444 0.114 -8.140 1.00 84.00 169 ALA A C 1
ATOM 1244 O O . ALA A 1 169 ? 12.900 -0.982 -8.290 1.00 84.00 169 ALA A O 1
ATOM 1245 N N . LEU A 1 170 ? 13.608 0.980 -9.144 1.00 81.56 170 LEU A N 1
ATOM 1246 C CA . LEU A 1 170 ? 13.208 0.728 -10.528 1.00 81.56 170 LEU A CA 1
ATOM 1247 C C . LEU A 1 170 ? 14.043 -0.391 -11.153 1.00 81.56 170 LEU A C 1
ATOM 1249 O O . LEU A 1 170 ? 13.470 -1.352 -11.672 1.00 81.56 170 LEU A O 1
ATOM 1253 N N . THR A 1 171 ? 15.371 -0.326 -11.032 1.00 82.12 171 THR A N 1
ATOM 1254 C CA . THR A 1 171 ? 16.288 -1.373 -11.503 1.00 82.12 171 THR A CA 1
ATOM 1255 C C . THR A 1 171 ? 15.932 -2.713 -10.870 1.00 82.12 171 THR A C 1
ATOM 1257 O O . THR A 1 171 ? 15.732 -3.704 -11.572 1.00 82.12 171 THR A O 1
ATOM 1260 N N . GLY A 1 172 ? 15.734 -2.744 -9.550 1.00 82.06 172 GLY A N 1
ATOM 1261 C CA . GLY A 1 172 ? 15.324 -3.950 -8.841 1.00 82.06 172 GLY A CA 1
ATOM 1262 C C . GLY A 1 172 ? 13.952 -4.486 -9.272 1.00 82.06 172 GLY A C 1
ATOM 1263 O O . GLY A 1 172 ? 13.754 -5.702 -9.301 1.00 82.06 172 GLY A O 1
ATOM 1264 N N . ALA A 1 173 ? 12.992 -3.619 -9.600 1.00 82.69 173 ALA A N 1
ATOM 1265 C CA . ALA A 1 173 ? 11.669 -4.022 -10.083 1.00 82.69 173 ALA A CA 1
ATOM 1266 C C . ALA A 1 173 ? 11.714 -4.591 -11.514 1.00 82.69 173 ALA A C 1
ATOM 1268 O O . ALA A 1 173 ? 10.987 -5.535 -11.836 1.00 82.69 173 ALA A O 1
ATOM 1269 N N . LEU A 1 174 ? 12.580 -4.038 -12.365 1.00 80.56 174 LEU A N 1
ATOM 1270 C CA . LEU A 1 174 ? 12.779 -4.455 -13.754 1.00 80.56 174 LEU A CA 1
ATOM 1271 C C . LEU A 1 174 ? 13.647 -5.712 -13.884 1.00 80.56 174 LEU A C 1
ATOM 1273 O O . LEU A 1 174 ? 13.398 -6.541 -14.766 1.00 80.56 174 LEU A O 1
ATOM 1277 N N . ALA A 1 175 ? 14.633 -5.888 -13.002 1.00 79.50 175 ALA A N 1
ATOM 1278 C CA . ALA A 1 175 ? 15.521 -7.048 -12.987 1.00 79.50 175 ALA A CA 1
ATOM 1279 C C . ALA A 1 175 ? 14.743 -8.363 -12.813 1.00 79.50 175 ALA A C 1
ATOM 1281 O O . ALA A 1 175 ? 15.048 -9.356 -13.466 1.00 79.50 175 ALA A O 1
ATOM 1282 N N . GLN A 1 176 ? 13.671 -8.346 -12.015 1.00 75.75 176 GLN A N 1
ATOM 1283 C CA . GLN A 1 176 ? 12.821 -9.513 -11.744 1.00 75.75 176 GLN A CA 1
ATOM 1284 C C . GLN A 1 176 ? 11.897 -9.904 -12.917 1.00 75.75 176 GLN A C 1
ATOM 1286 O O . GLN A 1 176 ? 11.108 -10.842 -12.795 1.00 75.75 176 GLN A O 1
ATOM 1291 N N . ARG A 1 177 ? 11.942 -9.185 -14.048 1.00 74.00 177 ARG A N 1
ATOM 1292 C CA . ARG A 1 177 ? 11.047 -9.397 -15.195 1.00 74.00 177 ARG A CA 1
ATOM 1293 C C . ARG A 1 177 ? 11.735 -10.138 -16.347 1.00 74.00 177 ARG A C 1
ATOM 1295 O O . ARG A 1 177 ? 12.895 -9.848 -16.639 1.00 74.00 177 ARG A O 1
ATOM 1302 N N . PRO A 1 178 ? 10.999 -11.006 -17.075 1.00 74.81 178 PRO A N 1
ATOM 1303 C CA . PRO A 1 178 ? 11.449 -11.534 -18.361 1.00 74.81 178 PRO A CA 1
ATOM 1304 C C . PRO A 1 178 ? 11.708 -10.406 -19.369 1.00 74.81 178 PRO A C 1
ATOM 1306 O O . PRO A 1 178 ? 10.991 -9.403 -19.373 1.00 74.81 178 PRO A O 1
ATOM 1309 N N . THR A 1 179 ? 12.666 -10.597 -20.277 1.00 72.25 179 THR A N 1
ATOM 1310 C CA . THR A 1 179 ? 13.153 -9.576 -21.227 1.00 72.25 179 THR A CA 1
ATOM 1311 C C . THR A 1 179 ? 12.040 -8.886 -22.025 1.00 72.25 179 THR A C 1
ATOM 1313 O O . THR A 1 179 ? 12.040 -7.666 -22.169 1.00 72.25 179 THR A O 1
ATOM 1316 N N . VAL A 1 180 ? 11.036 -9.640 -22.491 1.00 69.81 180 VAL A N 1
ATOM 1317 C CA . VAL A 1 180 ? 9.896 -9.092 -23.255 1.00 69.81 180 VAL A CA 1
ATOM 1318 C C . VAL A 1 180 ? 9.024 -8.168 -22.394 1.00 69.81 180 VAL A C 1
ATOM 1320 O O . VAL A 1 180 ? 8.632 -7.092 -22.838 1.00 69.81 180 VAL A O 1
ATOM 1323 N N . ALA A 1 181 ? 8.760 -8.551 -21.142 1.00 66.94 181 ALA A N 1
ATOM 1324 C CA . ALA A 1 181 ? 7.983 -7.740 -20.205 1.00 66.94 181 ALA A CA 1
ATOM 1325 C C . ALA A 1 181 ? 8.759 -6.497 -19.740 1.00 66.94 181 ALA A C 1
ATOM 1327 O O . ALA A 1 181 ? 8.152 -5.462 -19.471 1.00 66.94 181 ALA A O 1
ATOM 1328 N N . ARG A 1 182 ? 10.096 -6.580 -19.686 1.00 72.75 182 ARG A N 1
ATOM 1329 C CA . ARG A 1 182 ? 10.974 -5.451 -19.353 1.00 72.75 182 ARG A CA 1
ATOM 1330 C C . ARG A 1 182 ? 10.868 -4.329 -20.392 1.00 72.75 182 ARG A C 1
ATOM 1332 O O . ARG A 1 182 ? 10.801 -3.170 -20.011 1.00 72.75 182 ARG A O 1
ATOM 1339 N N . ARG A 1 183 ? 10.756 -4.649 -21.686 1.00 70.31 183 ARG A N 1
ATOM 1340 C CA . ARG A 1 183 ? 10.621 -3.636 -22.751 1.00 70.31 183 ARG A CA 1
ATOM 1341 C C . ARG A 1 183 ? 9.319 -2.830 -22.652 1.00 70.31 183 ARG A C 1
ATOM 1343 O O . ARG A 1 183 ? 9.352 -1.611 -22.696 1.00 70.31 183 ARG A O 1
ATOM 1350 N N . ILE A 1 184 ? 8.193 -3.505 -22.422 1.00 69.06 184 ILE A N 1
ATOM 1351 C CA . ILE A 1 184 ? 6.883 -2.851 -22.227 1.00 69.06 184 ILE A CA 1
ATOM 1352 C C . ILE A 1 184 ? 6.892 -1.975 -20.961 1.00 69.06 184 ILE A C 1
ATOM 1354 O O . ILE A 1 184 ? 6.308 -0.890 -20.927 1.00 69.06 184 ILE A O 1
ATOM 1358 N N . ALA A 1 185 ? 7.582 -2.438 -19.915 1.00 71.12 185 ALA A N 1
ATOM 1359 C CA . ALA A 1 185 ? 7.765 -1.680 -18.685 1.00 71.12 185 ALA A CA 1
ATOM 1360 C C . ALA A 1 185 ? 8.553 -0.383 -18.917 1.00 71.12 185 ALA A C 1
ATOM 1362 O O . ALA A 1 185 ? 8.179 0.656 -18.379 1.00 71.12 185 ALA A O 1
ATOM 1363 N N . LEU A 1 186 ? 9.609 -0.438 -19.735 1.00 73.88 186 LEU A N 1
ATOM 1364 C CA . LEU A 1 186 ? 10.410 0.730 -20.104 1.00 73.88 186 LEU A CA 1
ATOM 1365 C C . LEU A 1 186 ? 9.574 1.771 -20.850 1.00 73.88 186 LEU A C 1
ATOM 1367 O O . LEU A 1 186 ? 9.617 2.936 -20.477 1.00 73.88 186 LEU A O 1
ATOM 1371 N N . ASP A 1 187 ? 8.748 1.357 -21.814 1.00 71.81 187 ASP A N 1
ATOM 1372 C CA . ASP A 1 187 ? 7.863 2.280 -22.541 1.00 71.81 187 ASP A CA 1
ATOM 1373 C C . ASP A 1 187 ? 6.858 2.966 -21.597 1.00 71.81 187 ASP A C 1
ATOM 1375 O O . ASP A 1 187 ? 6.585 4.160 -21.715 1.00 71.81 187 ASP A O 1
ATOM 1379 N N . THR A 1 188 ? 6.354 2.230 -20.602 1.00 67.88 188 THR A N 1
ATOM 1380 C CA . THR A 1 188 ? 5.424 2.756 -19.585 1.00 67.88 188 THR A CA 1
ATOM 1381 C C . THR A 1 188 ? 6.108 3.728 -18.619 1.00 67.88 188 THR A C 1
ATOM 1383 O O . THR A 1 188 ? 5.469 4.641 -18.095 1.00 67.88 188 THR A O 1
ATOM 1386 N N . MET A 1 189 ? 7.407 3.546 -18.374 1.00 72.31 189 MET A N 1
ATOM 1387 C CA . MET A 1 189 ? 8.187 4.336 -17.420 1.00 72.31 189 MET A CA 1
ATOM 1388 C C . MET A 1 189 ? 9.120 5.346 -18.085 1.00 72.31 189 MET A C 1
ATOM 1390 O O . MET A 1 189 ? 9.853 6.024 -17.375 1.00 72.31 189 MET A O 1
ATOM 1394 N N . ALA A 1 190 ? 9.083 5.497 -19.410 1.00 73.69 190 ALA A N 1
ATOM 1395 C CA . ALA A 1 190 ? 10.001 6.356 -20.158 1.00 73.69 190 ALA A CA 1
ATOM 1396 C C . ALA A 1 190 ? 10.045 7.794 -19.611 1.00 73.69 190 ALA A C 1
ATOM 1398 O O . ALA A 1 190 ? 11.119 8.374 -19.489 1.00 73.69 190 ALA A O 1
ATOM 1399 N N . GLY A 1 191 ? 8.893 8.335 -19.197 1.00 71.38 191 GLY A N 1
ATOM 1400 C CA . GLY A 1 191 ? 8.817 9.653 -18.560 1.00 71.38 191 GLY A CA 1
ATOM 1401 C C . GLY A 1 191 ? 9.503 9.736 -17.191 1.00 71.38 191 GLY A C 1
ATOM 1402 O O . GLY A 1 191 ? 10.066 10.770 -16.876 1.00 71.38 191 GLY A O 1
ATOM 1403 N N . LEU A 1 192 ? 9.501 8.657 -16.400 1.00 70.56 192 LEU A N 1
ATOM 1404 C CA . LEU A 1 192 ? 10.215 8.592 -15.112 1.00 70.56 192 LEU A CA 1
ATOM 1405 C C . LEU A 1 192 ? 11.711 8.359 -15.304 1.00 70.56 192 LEU A C 1
ATOM 1407 O O . LEU A 1 192 ? 12.523 8.873 -14.547 1.00 70.56 192 LEU A O 1
ATOM 1411 N N . LEU A 1 193 ? 12.064 7.538 -16.293 1.00 70.69 193 LEU A N 1
ATOM 1412 C CA . LEU A 1 193 ? 13.448 7.191 -16.606 1.00 70.69 193 LEU A CA 1
ATOM 1413 C C . LEU A 1 193 ? 14.202 8.379 -17.205 1.00 70.69 193 LEU A C 1
ATOM 1415 O O . LEU A 1 193 ? 15.409 8.475 -17.026 1.00 70.69 193 LEU A O 1
ATOM 1419 N N . ALA A 1 194 ? 13.500 9.308 -17.860 1.00 76.00 194 ALA A N 1
ATOM 1420 C CA . ALA A 1 194 ? 14.083 10.570 -18.307 1.00 76.00 194 ALA A CA 1
ATOM 1421 C C . ALA A 1 194 ? 14.660 11.398 -17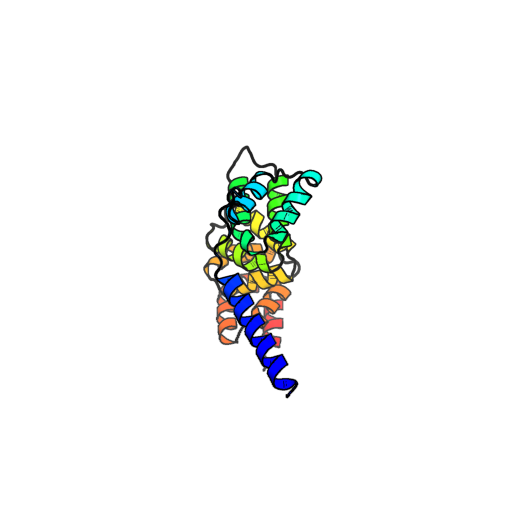.143 1.00 76.00 194 ALA A C 1
ATOM 1423 O O . ALA A 1 194 ? 15.677 12.064 -17.321 1.00 76.00 194 ALA A O 1
ATOM 1424 N N . ASP A 1 195 ? 14.054 11.308 -15.955 1.00 75.06 195 ASP A N 1
ATOM 1425 C CA . ASP A 1 195 ? 14.532 11.979 -14.741 1.00 75.06 195 ASP A CA 1
ATOM 1426 C C . ASP A 1 195 ? 15.631 11.181 -14.006 1.00 75.06 195 ASP A C 1
ATOM 1428 O O . ASP A 1 195 ? 16.193 11.673 -13.029 1.00 75.06 195 ASP A O 1
ATOM 1432 N N . HIS A 1 196 ? 15.940 9.962 -14.469 1.00 72.56 196 HIS A N 1
ATOM 1433 C CA . HIS A 1 196 ? 16.875 9.014 -13.851 1.00 72.56 196 HIS A CA 1
ATOM 1434 C C . HIS A 1 196 ? 17.739 8.289 -14.904 1.00 72.56 196 HIS A C 1
ATOM 1436 O O . HIS A 1 196 ? 17.604 7.072 -15.090 1.00 72.56 196 HIS A O 1
ATOM 1442 N N . PRO A 1 197 ? 18.618 9.005 -15.630 1.00 72.75 197 PRO A N 1
ATOM 1443 C CA . PRO A 1 197 ? 19.443 8.421 -16.690 1.00 72.75 197 PRO A CA 1
ATOM 1444 C C . PRO A 1 197 ? 20.371 7.302 -16.191 1.00 72.75 197 PRO A C 1
ATOM 1446 O O . PRO A 1 197 ? 20.622 6.353 -16.928 1.00 72.75 197 PRO A O 1
ATOM 1449 N N . GLU A 1 198 ? 20.804 7.348 -14.930 1.00 77.38 198 GLU A N 1
ATOM 1450 C CA . GLU A 1 198 ? 21.622 6.310 -14.293 1.00 77.38 198 GLU A CA 1
ATOM 1451 C C . GLU A 1 198 ? 20.949 4.929 -14.294 1.00 77.38 198 GLU A C 1
ATOM 1453 O O . GLU A 1 198 ? 21.612 3.901 -14.405 1.00 77.38 198 GLU A O 1
ATOM 1458 N N . VAL A 1 199 ? 19.614 4.894 -14.245 1.00 73.44 199 VAL A N 1
ATOM 1459 C CA . VAL A 1 199 ? 18.839 3.649 -14.311 1.00 73.44 199 VAL A CA 1
ATOM 1460 C C . VAL A 1 199 ? 18.943 3.028 -15.692 1.00 73.44 199 VAL A C 1
ATOM 1462 O O . VAL A 1 199 ? 18.950 1.808 -15.820 1.00 73.44 199 VAL A O 1
ATOM 1465 N N . ILE A 1 200 ? 19.009 3.855 -16.735 1.00 71.19 200 ILE A N 1
ATOM 1466 C CA . ILE A 1 200 ? 19.156 3.381 -18.108 1.00 71.19 200 ILE A CA 1
ATOM 1467 C C . ILE A 1 200 ? 20.522 2.715 -18.261 1.00 71.19 200 ILE A C 1
ATOM 1469 O O . ILE A 1 200 ? 20.569 1.608 -18.789 1.00 71.19 200 ILE A O 1
ATOM 1473 N N . ASP A 1 201 ? 21.586 3.329 -17.736 1.00 74.50 201 ASP A N 1
ATOM 1474 C CA . ASP A 1 201 ? 22.947 2.778 -17.768 1.00 74.50 201 ASP A CA 1
ATOM 1475 C C . ASP A 1 201 ? 23.041 1.444 -17.007 1.00 74.50 201 ASP A C 1
ATOM 1477 O O . ASP A 1 201 ? 23.519 0.447 -17.556 1.00 74.50 201 ASP A O 1
ATOM 1481 N N . ASP A 1 202 ? 22.503 1.384 -15.785 1.00 71.69 202 ASP A N 1
ATOM 1482 C CA . ASP A 1 202 ? 22.458 0.160 -14.974 1.00 71.69 202 ASP A CA 1
ATOM 1483 C C . ASP A 1 202 ? 21.649 -0.954 -15.653 1.00 71.69 202 ASP A C 1
ATOM 1485 O O . ASP A 1 20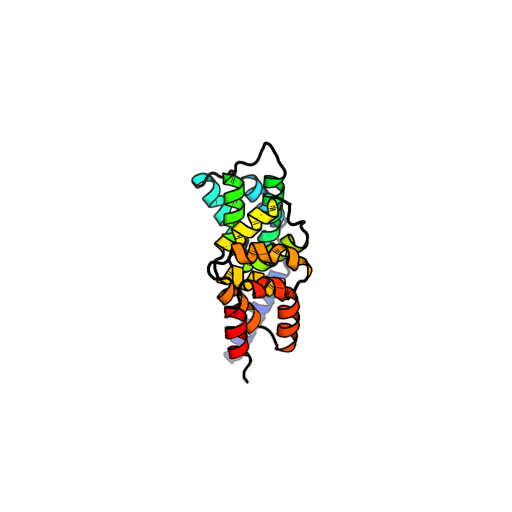2 ? 22.029 -2.129 -15.635 1.00 71.69 202 ASP A O 1
ATOM 1489 N N . LEU A 1 203 ? 20.522 -0.601 -16.275 1.00 69.25 203 LEU A N 1
ATOM 1490 C CA . LEU A 1 203 ? 19.704 -1.552 -17.019 1.00 69.25 203 LEU A CA 1
ATOM 1491 C C . LEU A 1 203 ? 20.394 -2.027 -18.288 1.00 69.25 203 LEU A C 1
ATOM 1493 O O . LEU A 1 203 ? 20.204 -3.188 -18.639 1.00 69.25 203 LEU A O 1
ATOM 1497 N N . TRP A 1 204 ? 21.166 -1.167 -18.958 1.00 69.12 204 TRP A N 1
ATOM 1498 C CA . TRP A 1 204 ? 21.944 -1.519 -20.143 1.00 69.12 204 TRP A CA 1
ATOM 1499 C C . TRP A 1 204 ? 23.053 -2.509 -19.792 1.00 69.12 204 TRP A C 1
ATOM 1501 O O . TRP A 1 204 ? 23.181 -3.536 -20.452 1.00 69.12 204 TRP A O 1
ATOM 1511 N N . LEU A 1 205 ? 23.776 -2.262 -18.695 1.00 68.06 205 LEU A N 1
ATOM 1512 C CA . LEU A 1 205 ? 24.775 -3.187 -18.150 1.00 68.06 205 LEU A CA 1
ATOM 1513 C C . LEU A 1 205 ? 24.151 -4.526 -17.729 1.00 68.06 205 LEU A C 1
ATOM 1515 O O . LEU A 1 205 ? 24.740 -5.579 -17.950 1.00 68.06 205 LEU A O 1
ATOM 1519 N N . ALA A 1 206 ? 22.938 -4.508 -17.170 1.00 63.81 206 ALA A N 1
ATOM 1520 C CA . ALA A 1 206 ? 22.184 -5.717 -16.836 1.00 63.81 206 ALA A CA 1
ATOM 1521 C C . ALA A 1 206 ? 21.506 -6.393 -18.049 1.00 63.81 206 ALA A C 1
ATOM 1523 O O . ALA A 1 206 ? 20.846 -7.426 -17.882 1.00 63.81 206 ALA A O 1
ATOM 1524 N N . TRP A 1 207 ? 21.591 -5.796 -19.244 1.00 63.84 207 TRP A N 1
ATOM 1525 C CA . TRP A 1 207 ? 21.032 -6.332 -20.487 1.00 63.84 207 TRP A CA 1
ATOM 1526 C C . TRP A 1 207 ? 22.066 -7.086 -21.326 1.00 63.84 207 TRP A C 1
ATOM 1528 O O . TRP A 1 207 ? 21.658 -7.777 -22.259 1.00 63.84 207 TRP A O 1
ATOM 1538 N N . ASP A 1 208 ? 23.358 -6.975 -21.007 1.00 49.50 208 ASP A N 1
ATOM 1539 C CA . ASP A 1 208 ? 24.413 -7.676 -21.739 1.00 49.50 208 ASP A CA 1
ATOM 1540 C C . ASP A 1 208 ? 24.406 -9.173 -21.342 1.00 49.50 208 ASP A C 1
ATOM 1542 O O . ASP A 1 208 ? 24.582 -9.483 -20.157 1.00 49.50 208 ASP A O 1
ATOM 1546 N N . PRO A 1 209 ? 24.078 -10.096 -22.269 1.00 52.69 209 PRO A N 1
ATOM 1547 C CA . PRO A 1 209 ? 23.951 -11.527 -21.992 1.00 52.69 209 PRO A CA 1
ATOM 1548 C C . PRO A 1 209 ? 25.288 -12.247 -21.764 1.00 52.69 209 PRO A C 1
ATOM 1550 O O . PRO A 1 209 ? 26.306 -11.858 -22.378 1.00 52.69 209 PRO A O 1
#

Radius of gyration: 24.82 Å; chains: 1; bounding box: 51×81×48 Å